Protein 6N1N (pdb70)

Radius of gyration: 17.54 Å; Cα contacts (8 Å, |Δi|>4): 435; chains: 1; bounding box: 37×46×50 Å

Organism: Sebaldella termitidis (strain ATCC 33386 / NCTC 11300) (NCBI:txid526218)

Secondary structure (DSSP, 8-state):
-------HHHHHHHHTT-EEEEEEEETTTTEEEESSTTGGG--B--GGG--HHHHHHHHTTSSSSTT-----S---SSGGGSS---HHHHHHHT-TTT--GGGGS-HHHHHHHHHHTT-TT----S-TTTTTTSSSS-B-HHHHHHHHHHHHHT----HHHHHHHHH---EE-SSEEEEEEEEEEEETTEEEEEEEEEEEETTEEEEEEEEEEE--TTTHHHHHHHHHHH--TTTTTS--

Solvent-accessible surface area: 12001 Å² total

InterPro domains:
  IPR001460 Penicillin-binding protein, transpeptidase [PF00905] (57-238)
  IPR002137 Beta-lactamase, class-D active site [PS00337] (63-73)
  IPR012338 Beta-lactamase/transpeptidase-like [G3DSA:3.40.710.10] (15-264)
  IPR012338 Beta-lactamase/transpeptidase-like [SSF56601] (26-241)
  IPR050515 Class D beta-lactamase/transpeptidase [PTHR30627] (63-143)

B-factor: mean 21.15, std 13.76, range [5.75, 92.31]

CATH classification: 3.40.710.10

Structure (mmCIF, N/CA/C/O backbone):
data_6N1N
#
_entry.id   6N1N
#
_cell.length_a   63.510
_cell.length_b   97.546
_cell.length_c   40.328
_cell.angle_alpha   90.00
_cell.angle_beta   90.00
_cell.angle_gamma   90.00
#
_symmetry.space_group_name_H-M   'P 21 21 2'
#
loop_
_entity.id
_entity.type
_entity.pdbx_description
1 polymer Beta-lactamase
2 non-polymer 'SULFATE ION'
3 non-polymer GLYCEROL
4 water water
#
loop_
_atom_site.group_PDB
_atom_site.id
_atom_site.type_symbol
_atom_site.label_atom_id
_atom_site.label_alt_id
_atom_site.label_comp_id
_atom_site.label_asym_id
_atom_site.label_entity_id
_atom_site.label_seq_id
_atom_site.pdbx_PDB_ins_code
_atom_site.Cartn_x
_atom_site.Cartn_y
_atom_site.Cartn_z
_atom_site.occupancy
_atom_site.B_iso_or_equiv
_atom_site.auth_seq_id
_atom_site.auth_comp_id
_atom_site.auth_asym_id
_atom_site.auth_atom_id
_atom_site.pdbx_PDB_model_num
ATOM 1 N N . SER A 1 1 ? 9.397 21.513 51.466 1.00 24.30 15 SER A N 1
ATOM 2 C CA . SER A 1 1 ? 10.225 22.697 51.257 1.00 18.42 15 SER A CA 1
ATOM 3 C C . SER A 1 1 ? 9.965 23.181 49.823 1.00 26.34 15 SER A C 1
ATOM 4 O O . SER A 1 1 ? 10.291 22.486 48.861 1.00 22.36 15 SER A O 1
ATOM 11 N N . ASN A 1 2 ? 9.359 24.348 49.666 1.00 15.69 16 ASN A N 1
ATOM 12 C CA . ASN A 1 2 ? 8.997 24.820 48.340 1.00 12.66 16 ASN A CA 1
ATOM 13 C C . ASN A 1 2 ? 10.166 25.579 47.694 1.00 13.70 16 ASN A C 1
ATOM 14 O O . ASN A 1 2 ? 11.185 25.868 48.327 1.00 14.36 16 ASN A O 1
ATOM 25 N N . ALA A 1 3 ? 10.006 25.905 46.419 1.00 13.07 17 ALA A N 1
ATOM 26 C CA . ALA A 1 3 ? 11.037 26.639 45.696 1.00 10.22 17 ALA A CA 1
ATOM 27 C C . ALA A 1 3 ? 10.903 28.148 45.914 1.00 15.98 17 ALA A C 1
ATOM 28 O O . ALA A 1 3 ? 9.973 28.660 46.561 1.00 13.16 17 ALA A O 1
ATOM 52 N N . VAL A 1 5 ? 11.762 31.903 43.561 1.00 13.89 19 VAL A N 1
ATOM 53 C CA . VAL A 1 5 ? 12.179 32.524 42.306 1.00 13.07 19 VAL A CA 1
ATOM 54 C C . VAL A 1 5 ? 13.247 33.566 42.612 1.00 18.34 19 VAL A C 1
ATOM 55 O O . VAL A 1 5 ? 13.031 34.480 43.412 1.00 18.33 19 VAL A O 1
ATOM 68 N N . SER A 1 6 ? 14.408 33.414 41.987 1.00 16.04 20 SER A N 1
ATOM 69 C CA . SER A 1 6 ? 15.540 34.279 42.276 1.00 22.23 20 SER A CA 1
ATOM 70 C C . SER A 1 6 ? 15.252 35.707 41.836 1.00 30.41 20 SER A C 1
ATOM 71 O O . SER A 1 6 ? 14.508 35.948 40.877 1.00 23.07 20 SER A O 1
ATOM 79 N N . ASN A 1 7 ? 15.861 36.658 42.543 1.00 44.33 21 ASN A N 1
ATOM 80 C CA . ASN A 1 7 ? 15.966 38.030 42.047 1.00 53.33 21 ASN A CA 1
ATOM 81 C C . ASN A 1 7 ? 17.138 38.169 41.075 1.00 54.93 21 ASN A C 1
ATOM 82 O O . ASN A 1 7 ? 16.974 38.641 39.951 1.00 61.81 21 ASN A O 1
ATOM 87 N N . VAL A 1 10 ? 18.689 40.402 35.282 1.00 54.10 24 VAL A N 1
ATOM 88 C CA . VAL A 1 10 ? 18.836 41.604 34.465 1.00 52.14 24 VAL A CA 1
ATOM 89 C C . VAL A 1 10 ? 20.134 41.534 33.661 1.00 39.84 24 VAL A C 1
ATOM 90 O O . VAL A 1 10 ? 20.180 41.936 32.493 1.00 32.00 24 VAL A O 1
ATOM 103 N N . ASN A 1 11 ? 21.203 41.044 34.293 1.00 30.45 25 ASN A N 1
ATOM 104 C CA . ASN A 1 11 ? 22.415 40.779 33.536 1.00 35.48 25 ASN A CA 1
ATOM 105 C C . ASN A 1 11 ? 22.215 39.615 32.586 1.00 27.76 25 ASN A C 1
ATOM 106 O O . ASN A 1 11 ? 22.889 39.541 31.551 1.00 28.06 25 ASN A O 1
ATOM 116 N N . LEU A 1 12 ? 21.293 38.699 32.906 1.00 19.36 26 LEU A N 1
ATOM 117 C CA . LEU A 1 12 ? 21.058 37.601 31.979 1.00 15.49 26 LEU A CA 1
ATOM 118 C C . LEU A 1 12 ? 20.343 38.094 30.728 1.00 19.08 26 LEU A C 1
ATOM 119 O O . LEU A 1 12 ? 20.693 37.695 29.608 1.00 16.06 26 LEU A O 1
ATOM 135 N N . GLN A 1 13 ? 19.320 38.931 30.892 1.00 18.24 27 GLN A N 1
ATOM 136 C CA . GLN A 1 13 ? 18.653 39.487 29.720 1.00 19.82 27 GLN A CA 1
ATOM 137 C C . GLN A 1 13 ? 19.612 40.278 28.846 1.00 17.76 27 GLN A C 1
ATOM 138 O O . GLN A 1 13 ? 19.454 40.311 27.620 1.00 18.82 27 GLN A O 1
ATOM 152 N N . LYS A 1 14 ? 20.595 40.941 29.450 1.00 22.88 28 LYS A N 1
ATOM 153 C CA . LYS A 1 14 ? 21.566 41.705 28.677 1.00 23.26 28 LYS A CA 1
ATOM 154 C C . LYS A 1 14 ? 22.298 40.841 27.654 1.00 24.80 28 LYS A C 1
ATOM 155 O O . LYS A 1 14 ? 22.662 41.341 26.586 1.00 21.59 28 LYS A O 1
ATOM 174 N N . ILE A 1 15 ? 22.540 39.560 27.950 1.00 18.61 29 ILE A N 1
ATOM 175 C CA . ILE A 1 15 ? 23.252 38.726 26.987 1.00 18.21 29 ILE A CA 1
ATOM 176 C C . ILE A 1 15 ? 22.402 38.534 25.745 1.00 17.14 29 ILE A C 1
ATOM 177 O O . ILE A 1 15 ? 22.908 38.515 24.613 1.00 18.72 29 ILE A O 1
ATOM 193 N N . PHE A 1 16 ? 21.095 38.406 25.929 1.00 14.28 30 PHE A N 1
ATOM 194 C CA . PHE A 1 16 ? 20.204 38.282 24.785 1.00 17.55 30 PHE A CA 1
ATOM 195 C C . PHE A 1 16 ? 20.167 39.578 23.997 1.00 20.67 30 PHE A C 1
ATOM 196 O O . PHE A 1 16 ? 20.317 39.578 22.769 1.00 19.58 30 PHE A O 1
ATOM 213 N N . ASP A 1 17 ? 20.029 40.702 24.699 1.00 17.72 31 ASP A N 1
ATOM 214 C CA . ASP A 1 17 ? 19.933 42.002 24.046 1.00 19.07 31 ASP A CA 1
ATOM 215 C C . ASP A 1 17 ? 21.182 42.308 23.234 1.00 21.05 31 ASP A C 1
ATOM 216 O O . ASP A 1 17 ? 21.095 42.793 22.099 1.00 25.88 31 ASP A O 1
ATOM 225 N N . GLU A 1 18 ? 22.356 42.064 23.813 1.00 22.84 32 GLU A N 1
ATOM 226 C CA . GLU A 1 18 ? 23.599 42.337 23.101 1.00 23.46 32 GLU A CA 1
ATOM 227 C C . GLU A 1 18 ? 23.805 41.422 21.902 1.00 25.88 32 GLU A C 1
ATOM 228 O O . GLU A 1 18 ? 24.668 41.714 21.071 1.00 27.95 32 GLU A O 1
ATOM 240 N N . ASN A 1 19 ? 23.041 40.336 21.780 1.00 16.58 33 ASN A N 1
ATOM 241 C CA . ASN A 1 19 ? 23.154 39.449 20.631 1.00 19.18 33 ASN A CA 1
ATOM 242 C C . ASN A 1 19 ? 21.932 39.518 19.726 1.00 21.98 33 ASN A C 1
ATOM 243 O O . ASN A 1 19 ? 21.784 38.671 18.841 1.00 19.34 33 ASN A O 1
ATOM 254 N N . LYS A 1 20 ? 21.079 40.526 19.908 1.00 16.56 34 LYS A N 1
ATOM 255 C CA . LYS A 1 20 ? 19.902 40.746 19.072 1.00 18.59 34 LYS A CA 1
ATOM 256 C C . LYS A 1 20 ? 19.071 39.474 18.926 1.00 19.84 34 LYS A C 1
ATOM 257 O O . LYS A 1 20 ? 18.621 39.103 17.834 1.00 20.91 34 LYS A O 1
ATOM 276 N N . ILE A 1 21 ? 18.799 38.844 20.065 1.00 19.18 35 ILE A N 1
ATOM 277 C CA . ILE A 1 21 ? 17.978 37.645 20.116 1.00 21.91 35 ILE A CA 1
ATOM 278 C C . ILE A 1 21 ? 16.947 37.790 21.217 1.00 15.60 35 ILE A C 1
ATOM 279 O O . ILE A 1 21 ? 17.135 38.518 22.196 1.00 18.71 35 ILE A O 1
ATOM 295 N N . THR A 1 22 ? 15.841 37.094 21.043 1.00 17.02 36 THR A N 1
ATOM 296 C CA . THR A 1 22 ? 14.904 36.919 22.123 1.00 22.18 36 THR A CA 1
ATOM 297 C C . THR A 1 22 ? 14.972 35.458 22.546 1.00 13.42 36 THR A C 1
ATOM 298 O O . THR A 1 22 ? 15.916 34.735 22.186 1.00 16.26 36 THR A O 1
ATOM 309 N N . GLY A 1 23 ? 13.967 35.015 23.275 1.00 15.78 37 GLY A N 1
ATOM 310 C CA . GLY A 1 23 ? 14.065 33.762 23.995 1.00 18.21 37 GLY A CA 1
ATOM 311 C C . GLY A 1 23 ? 14.604 34.021 25.386 1.00 17.21 37 GLY A C 1
ATOM 312 O O . GLY A 1 23 ? 14.595 35.155 25.878 1.00 14.66 37 GLY A O 1
ATOM 316 N N . SER A 1 24 ? 15.116 32.966 26.006 1.00 11.77 38 SER A N 1
ATOM 317 C CA . SER A 1 24 ? 15.451 33.088 27.415 1.00 13.80 38 SER A CA 1
ATOM 318 C C . SER A 1 24 ? 16.364 31.964 27.850 1.00 11.47 38 SER A C 1
ATOM 319 O O . SER A 1 24 ? 16.533 30.940 27.166 1.00 8.81 38 SER A O 1
ATOM 327 N N . VAL A 1 25 ? 16.925 32.162 29.049 1.00 12.11 39 VAL A N 1
ATOM 328 C CA . VAL A 1 25 ? 17.642 31.147 29.796 1.00 11.23 39 VAL A CA 1
ATOM 329 C C . VAL A 1 25 ? 16.890 30.926 31.099 1.00 11.73 39 VAL A C 1
ATOM 330 O O . VAL A 1 25 ? 16.500 31.890 31.765 1.00 10.43 39 VAL A O 1
ATOM 343 N N . THR A 1 26 ? 16.645 29.666 31.415 1.00 7.47 40 THR A N 1
ATOM 344 C CA . THR A 1 26 ? 16.002 29.232 32.651 1.00 8.62 40 THR A CA 1
ATOM 345 C C . THR A 1 26 ? 16.929 28.228 33.318 1.00 8.58 40 THR A C 1
ATOM 346 O O . THR A 1 26 ? 17.406 27.296 32.670 1.00 7.78 40 THR A O 1
ATOM 357 N N . ILE A 1 27 ? 17.169 28.403 34.628 1.00 9.44 41 ILE A N 1
ATOM 358 C CA . ILE A 1 27 ? 18.036 27.533 35.395 1.00 11.02 41 ILE A CA 1
ATOM 359 C C . ILE A 1 27 ? 17.333 27.179 36.697 1.00 12.42 41 ILE A C 1
ATOM 360 O O . ILE A 1 27 ? 16.636 28.012 37.287 1.00 12.00 41 ILE A O 1
ATOM 376 N N . TYR A 1 28 ? 17.500 25.932 37.131 1.00 10.15 42 TYR A N 1
ATOM 377 C CA . TYR A 1 28 ? 17.012 25.475 38.429 1.00 10.05 42 TYR A CA 1
ATOM 378 C C . TYR A 1 28 ? 18.189 24.982 39.254 1.00 8.54 42 TYR A C 1
ATOM 379 O O . TYR A 1 28 ? 18.876 24.032 38.864 1.00 9.20 42 TYR A O 1
ATOM 397 N N . ASP A 1 29 ? 18.408 25.648 40.380 1.00 9.74 43 ASP A N 1
ATOM 398 C CA . ASP A 1 29 ? 19.370 25.278 41.407 1.00 9.88 43 ASP A CA 1
ATOM 399 C C . ASP A 1 29 ? 18.735 24.193 42.274 1.00 9.39 43 ASP A C 1
ATOM 400 O O . ASP A 1 29 ? 17.781 24.449 43.003 1.00 8.08 43 ASP A O 1
ATOM 409 N N . TYR A 1 30 ? 19.267 22.976 42.183 1.00 8.01 44 TYR A N 1
ATOM 410 C CA . TYR A 1 30 ? 18.635 21.800 42.774 1.00 9.39 44 TYR A CA 1
ATOM 411 C C . TYR A 1 30 ? 18.727 21.791 44.295 1.00 11.88 44 TYR A C 1
ATOM 412 O O . TYR A 1 30 ? 17.723 21.566 44.990 1.00 10.81 44 TYR A O 1
ATOM 430 N N . LYS A 1 31 ? 19.927 22.006 44.834 1.00 9.66 45 LYS A N 1
ATOM 431 C CA . LYS A 1 31 ? 20.111 21.951 46.279 1.00 9.51 45 LYS A CA 1
ATOM 432 C C . LYS A 1 31 ? 19.274 23.015 46.988 1.00 12.33 45 LYS A C 1
ATOM 433 O O . LYS A 1 31 ? 18.630 22.744 48.020 1.00 11.79 45 LYS A O 1
ATOM 452 N N . ASN A 1 32 ? 19.265 24.231 46.449 1.00 11.64 46 ASN A N 1
ATOM 453 C CA . ASN A 1 32 ? 18.571 25.347 47.075 1.00 7.88 46 ASN A CA 1
ATOM 454 C C . ASN A 1 32 ? 17.127 25.513 46.616 1.00 8.69 46 ASN A C 1
ATOM 455 O O . ASN A 1 32 ? 16.402 26.314 47.217 1.00 11.61 46 ASN A O 1
ATOM 466 N N . LYS A 1 33 ? 16.701 24.759 45.601 1.00 9.40 47 LYS A N 1
ATOM 467 C CA . LYS A 1 33 ? 15.359 24.861 45.023 1.00 8.31 47 LYS A CA 1
ATOM 468 C C . LYS A 1 33 ? 15.052 26.296 44.581 1.00 9.27 47 LYS A C 1
ATOM 469 O O . LYS A 1 33 ? 14.069 26.919 44.992 1.00 10.35 47 LYS A O 1
ATOM 488 N N . ILE A 1 34 ? 15.900 26.823 43.695 1.00 8.32 48 ILE A N 1
ATOM 489 C CA . ILE A 1 34 ? 15.736 28.183 43.191 1.00 11.00 48 ILE A CA 1
ATOM 490 C C . ILE A 1 34 ? 15.594 28.161 41.675 1.00 10.18 48 ILE A C 1
ATOM 491 O O . ILE A 1 34 ? 16.457 27.623 40.968 1.00 10.79 48 ILE A O 1
ATOM 507 N N . TRP A 1 35 ? 14.506 28.782 41.186 1.00 11.19 49 TRP A N 1
ATOM 508 C CA . TRP A 1 35 ? 14.315 29.033 39.763 1.00 10.48 49 TRP A CA 1
ATOM 509 C C . TRP A 1 35 ? 14.900 30.393 39.397 1.00 13.65 49 TRP A C 1
ATOM 510 O O . TRP A 1 35 ? 14.581 31.406 40.030 1.00 11.52 49 TRP A O 1
ATOM 531 N N . ILE A 1 36 ? 15.736 30.407 38.363 1.00 10.14 50 ILE A N 1
ATOM 532 C CA . ILE A 1 36 ? 16.353 31.618 37.829 1.00 10.47 50 ILE A CA 1
ATOM 533 C C . ILE A 1 36 ? 15.851 31.822 36.404 1.00 11.47 50 ILE A C 1
ATOM 534 O O . ILE A 1 36 ? 16.073 30.957 35.540 1.00 11.41 50 ILE A O 1
ATOM 550 N N . TYR A 1 37 ? 15.231 32.978 36.147 1.00 10.69 51 TYR A N 1
ATOM 551 C CA . TYR A 1 37 ? 14.685 33.285 34.836 1.00 10.66 51 TYR A CA 1
ATOM 552 C C . TYR A 1 37 ? 15.290 34.555 34.254 1.00 13.83 51 TYR A C 1
ATOM 553 O O . TYR A 1 37 ? 15.374 35.574 34.941 1.00 15.76 51 TYR A O 1
ATOM 571 N N . SER A 1 38 ? 15.666 34.522 32.969 1.00 10.38 52 SER A N 1
ATOM 572 C CA . SER A 1 38 ? 15.875 35.794 32.275 1.00 11.67 52 SER A CA 1
ATOM 573 C C . SER A 1 38 ? 14.545 36.385 31.831 1.00 13.71 52 SER A C 1
ATOM 574 O O . SER A 1 38 ? 14.405 37.609 31.726 1.00 16.08 52 SER A O 1
ATOM 582 N N . ASN A 1 39 ? 13.549 35.527 31.592 1.00 14.00 53 ASN A N 1
ATOM 583 C CA . ASN A 1 39 ? 12.218 35.995 31.219 1.00 15.19 53 ASN A CA 1
ATOM 584 C C . ASN A 1 39 ? 11.235 34.888 31.596 1.00 15.32 53 ASN A C 1
ATOM 585 O O . ASN A 1 39 ? 11.078 33.908 30.855 1.00 15.80 53 ASN A O 1
ATOM 596 N N . GLU A 1 40 ? 10.598 35.043 32.756 1.00 16.64 54 GLU A N 1
ATOM 597 C CA . GLU A 1 40 ? 9.767 33.966 33.268 1.00 12.77 54 GLU A CA 1
ATOM 598 C C . GLU A 1 40 ? 8.611 33.609 32.334 1.00 14.44 54 GLU A C 1
ATOM 599 O O . GLU A 1 40 ? 8.241 32.433 32.236 1.00 15.36 54 GLU A O 1
ATOM 611 N N . GLU A 1 41 ? 8.027 34.585 31.628 1.00 19.62 55 GLU A N 1
ATOM 612 C CA . GLU A 1 41 ? 6.885 34.228 30.791 1.00 23.95 55 GLU A CA 1
ATOM 613 C C . GLU A 1 41 ? 7.312 33.386 29.590 1.00 21.02 55 GLU A C 1
ATOM 614 O O . GLU A 1 41 ? 6.558 32.503 29.168 1.00 17.80 55 GLU A O 1
ATOM 626 N N . ASP A 1 42 ? 8.508 33.622 29.041 1.00 15.46 56 ASP A N 1
ATOM 627 C CA . ASP A 1 42 ? 8.976 32.809 27.919 1.00 16.73 56 ASP A CA 1
ATOM 628 C C . ASP A 1 42 ? 9.182 31.358 28.332 1.00 16.23 56 ASP A C 1
ATOM 629 O O . ASP A 1 42 ? 9.044 30.449 27.509 1.00 14.22 56 ASP A O 1
ATOM 638 N N A SER A 1 43 ? 9.514 31.127 29.600 0.50 11.03 57 SER A N 1
ATOM 639 N N B SER A 1 43 ? 9.518 31.121 29.601 0.50 11.12 57 SER A N 1
ATOM 640 C CA A SER A 1 43 ? 9.795 29.788 30.100 0.50 11.14 57 SER A CA 1
ATOM 641 C CA B SER A 1 43 ? 9.800 29.771 30.077 0.50 10.83 57 SER A CA 1
ATOM 642 C C A SER A 1 43 ? 8.571 28.879 30.080 0.50 10.67 57 SER A C 1
ATOM 643 C C B SER A 1 43 ? 8.570 28.869 30.054 0.50 10.67 57 SER A C 1
ATOM 644 O O A SER A 1 43 ? 8.729 27.656 30.226 0.50 11.40 57 SER A O 1
ATOM 645 O O B SER A 1 43 ? 8.721 27.644 30.184 0.50 11.21 57 SER A O 1
ATOM 660 N N . LYS A 1 44 ? 7.371 29.441 29.910 1.00 13.50 58 LYS A N 1
ATOM 661 C CA . LYS A 1 44 ? 6.128 28.671 29.866 1.00 17.28 58 LYS A CA 1
ATOM 662 C C . LYS A 1 44 ? 5.678 28.356 28.439 1.00 13.30 58 LYS A C 1
ATOM 663 O O . LYS A 1 44 ? 4.703 27.617 28.253 1.00 11.59 58 LYS A O 1
ATOM 683 N N . ILE A 1 45 ? 6.338 28.901 27.443 1.00 10.71 59 ILE A N 1
ATOM 684 C CA . ILE A 1 45 ? 5.904 28.768 26.054 1.00 9.61 59 ILE A CA 1
ATOM 685 C C . ILE A 1 45 ? 6.486 27.504 25.427 1.00 12.16 59 ILE A C 1
ATOM 686 O O . ILE A 1 45 ? 7.707 27.301 25.413 1.00 12.29 59 ILE A O 1
ATOM 702 N N . ARG A 1 46 ? 5.600 26.670 24.860 1.00 8.80 60 ARG A N 1
ATOM 703 C CA . ARG A 1 46 ? 6.023 25.422 24.237 1.00 6.04 60 ARG A CA 1
ATOM 704 C C . ARG A 1 46 ? 6.460 25.642 22.797 1.00 9.15 60 ARG A C 1
ATOM 705 O O . ARG A 1 46 ? 5.821 26.391 22.047 1.00 11.93 60 ARG A O 1
ATOM 726 N N . ARG A 1 47 ? 7.555 24.964 22.409 1.00 8.54 61 ARG A N 1
ATOM 727 C CA . ARG A 1 47 ? 8.008 24.918 21.022 1.00 8.02 61 ARG A CA 1
ATOM 728 C C . ARG A 1 47 ? 8.519 23.513 20.727 1.00 7.31 61 ARG A C 1
ATOM 729 O O . ARG A 1 47 ? 8.785 22.734 21.646 1.00 9.99 61 ARG A O 1
ATOM 750 N N . LEU A 1 48 ? 8.693 23.190 19.429 1.00 7.31 62 LEU A N 1
ATOM 751 C CA . LEU A 1 48 ? 9.168 21.863 19.065 1.00 7.68 62 LEU A CA 1
ATOM 752 C C . LEU A 1 48 ? 10.510 21.585 19.747 1.00 7.42 62 LEU A C 1
ATOM 753 O O . LEU A 1 48 ? 11.333 22.498 19.905 1.00 9.80 62 LEU A O 1
ATOM 769 N N . PRO A 1 49 ? 10.732 20.346 20.213 1.00 9.53 63 PRO A N 1
ATOM 770 C CA . PRO A 1 49 ? 12.006 20.028 20.884 1.00 8.04 63 PRO A CA 1
ATOM 771 C C . PRO A 1 49 ? 13.185 19.842 19.949 1.00 8.01 63 PRO A C 1
ATOM 772 O O . PRO A 1 49 ? 14.337 19.992 20.389 1.00 8.55 63 PRO A O 1
ATOM 783 N N . ALA A 1 50 ? 12.931 19.490 18.695 1.00 8.59 64 ALA A N 1
ATOM 784 C CA . ALA A 1 50 ? 13.980 19.133 17.751 1.00 7.43 64 ALA A CA 1
ATOM 785 C C . ALA A 1 50 ? 14.935 18.139 18.400 1.00 8.72 64 ALA A C 1
ATOM 786 O O . ALA A 1 50 ? 14.477 17.221 19.064 1.00 8.92 64 ALA A O 1
ATOM 793 N N . SER A 1 51 ? 16.249 18.260 18.179 1.00 10.61 65 SER A N 1
ATOM 794 C CA . SER A 1 51 ? 17.124 17.176 18.602 1.00 9.16 65 SER A CA 1
ATOM 795 C C . SER A 1 51 ? 17.342 17.141 20.114 1.00 8.88 65 SER A C 1
ATOM 796 O O . SER A 1 51 ? 18.027 16.218 20.564 1.00 9.16 65 SER A O 1
ATOM 804 N N . THR A 1 52 ? 16.792 18.075 20.905 1.00 8.00 66 THR A N 1
ATOM 805 C CA . THR A 1 52 ? 16.816 17.832 22.347 1.00 8.28 66 THR A CA 1
ATOM 806 C C . THR A 1 52 ? 16.034 16.575 22.695 1.00 8.36 66 THR A C 1
ATOM 807 O O . THR A 1 52 ? 16.227 16.018 23.788 1.00 7.93 66 THR A O 1
ATOM 818 N N . PHE A 1 53 ? 15.153 16.116 21.805 1.00 7.09 67 PHE A N 1
ATOM 819 C 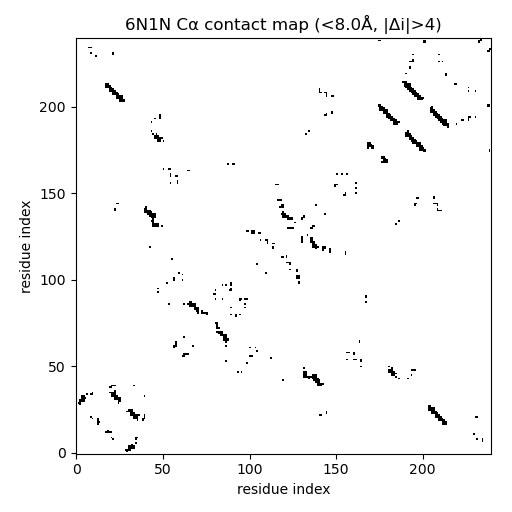CA . PHE A 1 53 ? 14.398 14.906 22.033 1.00 7.61 67 PHE A CA 1
ATOM 820 C C . PHE A 1 53 ? 15.328 13.680 22.051 1.00 8.64 67 PHE A C 1
ATOM 821 O O . PHE A 1 53 ? 14.913 12.610 22.420 1.00 7.19 67 PHE A O 1
ATOM 861 N N . ILE A 1 55 ? 17.458 13.113 24.137 1.00 8.16 69 ILE A N 1
ATOM 862 C CA . ILE A 1 55 ? 17.574 12.690 25.531 1.00 6.13 69 ILE A CA 1
ATOM 863 C C . ILE A 1 55 ? 16.483 11.657 25.879 1.00 7.66 69 ILE A C 1
ATOM 864 O O . ILE A 1 55 ? 16.829 10.523 26.190 1.00 8.40 69 ILE A O 1
ATOM 880 N N . PRO A 1 56 ? 15.189 12.014 25.831 1.00 7.20 70 PRO A N 1
ATOM 881 C CA . PRO A 1 56 ? 14.167 10.986 26.068 1.00 11.42 70 PRO A CA 1
ATOM 882 C C . PRO A 1 56 ? 14.235 9.834 25.079 1.00 8.15 70 PRO A C 1
ATOM 883 O O . PRO A 1 56 ? 13.978 8.694 25.459 1.00 10.07 70 PRO A O 1
ATOM 894 N N . ASN A 1 57 ? 14.555 10.095 23.807 1.00 6.02 71 ASN A N 1
ATOM 895 C CA . ASN A 1 57 ? 14.558 9.026 22.818 1.00 7.80 71 ASN A CA 1
ATOM 896 C C . ASN A 1 57 ? 15.635 7.993 23.139 1.00 8.92 71 ASN A C 1
ATOM 897 O O . ASN A 1 57 ? 15.441 6.795 22.890 1.00 9.10 71 ASN A O 1
ATOM 908 N N . SER A 1 58 ? 16.780 8.439 23.686 1.00 12.13 72 SER A N 1
ATOM 909 C CA . SER A 1 58 ? 17.824 7.498 24.084 1.00 8.42 72 SER A CA 1
ATOM 910 C C . SER A 1 58 ? 17.368 6.633 25.258 1.00 10.94 72 SER A C 1
ATOM 911 O O . SER A 1 58 ? 17.651 5.428 25.294 1.00 10.82 72 SER A O 1
ATOM 919 N N . LEU A 1 59 ? 16.694 7.230 26.245 1.00 10.21 73 LEU A N 1
ATOM 920 C CA . LEU A 1 59 ? 16.111 6.418 27.318 1.00 8.37 73 LEU A CA 1
ATOM 921 C C . LEU A 1 59 ? 15.154 5.389 26.745 1.00 11.77 73 LEU A C 1
ATOM 922 O O . LEU A 1 59 ? 15.169 4.215 27.141 1.00 9.89 73 LEU A O 1
ATOM 938 N N . ILE A 1 60 ? 14.305 5.822 25.804 1.00 10.29 74 ILE A N 1
ATOM 939 C CA . ILE A 1 60 ? 13.284 4.937 25.266 1.00 9.21 74 ILE A CA 1
ATOM 940 C C . ILE A 1 60 ? 13.931 3.815 24.463 1.00 9.89 74 ILE A C 1
ATOM 941 O O . ILE A 1 60 ? 13.543 2.653 24.588 1.00 11.55 74 ILE A O 1
ATOM 957 N N . PHE A 1 61 ? 14.920 4.142 23.619 1.00 13.46 75 PHE A N 1
ATOM 958 C CA . PHE A 1 61 ? 15.591 3.116 22.819 1.00 12.52 75 PHE A CA 1
ATOM 959 C C . PHE A 1 61 ? 16.173 2.004 23.701 1.00 11.70 75 PHE A C 1
ATOM 960 O O . PHE A 1 61 ? 16.042 0.814 23.382 1.00 14.81 75 PHE A O 1
ATOM 977 N N . LEU A 1 62 ? 16.826 2.362 24.808 1.00 10.82 76 LEU A N 1
ATOM 978 C CA . LEU A 1 62 ? 17.404 1.343 25.668 1.00 9.36 76 LEU A CA 1
ATOM 979 C C . LEU A 1 62 ? 16.332 0.567 26.411 1.00 13.29 76 LEU A C 1
ATOM 980 O O . LEU A 1 62 ? 16.386 -0.662 26.477 1.00 13.66 76 LEU A O 1
ATOM 996 N N . GLU A 1 63 ? 15.355 1.266 26.993 1.00 12.52 77 GLU A N 1
ATOM 997 C CA . GLU A 1 63 ? 14.339 0.558 27.775 1.00 12.81 77 GLU A CA 1
ATOM 998 C C . GLU A 1 63 ? 13.532 -0.402 26.906 1.00 16.34 77 GLU A C 1
ATOM 999 O O . GLU A 1 63 ? 13.164 -1.507 27.355 1.00 15.47 77 GLU A O 1
ATOM 1011 N N . GLU A 1 64 ? 13.244 -0.005 25.670 1.00 10.94 78 GLU A N 1
ATOM 1012 C CA . GLU A 1 64 ? 12.491 -0.814 24.722 1.00 11.35 78 GLU A CA 1
ATOM 1013 C C . GLU A 1 64 ? 13.356 -1.795 23.935 1.00 16.44 78 GLU A C 1
ATOM 1014 O O . GLU A 1 64 ? 12.830 -2.498 23.065 1.00 15.24 78 GLU A O 1
ATOM 1026 N N . GLU A 1 65 ? 14.655 -1.842 24.205 1.00 13.31 79 GLU A N 1
ATOM 1027 C CA . GLU A 1 65 ? 15.577 -2.802 23.599 1.00 20.49 79 GLU A CA 1
ATOM 1028 C C . GLU A 1 65 ? 15.754 -2.591 22.097 1.00 15.28 79 GLU A C 1
ATOM 1029 O O . GLU A 1 65 ? 16.130 -3.516 21.373 1.00 20.21 79 GLU A O 1
ATOM 1041 N N . VAL A 1 66 ? 15.548 -1.358 21.624 1.00 14.31 80 VAL A N 1
ATOM 1042 C CA . VAL A 1 66 ? 15.891 -1.030 20.245 1.00 13.50 80 VAL A CA 1
ATOM 1043 C C . VAL A 1 66 ? 17.349 -1.367 19.981 1.00 19.81 80 VAL A C 1
ATOM 1044 O O . VAL A 1 66 ? 17.696 -1.925 18.925 1.00 18.24 80 VAL A O 1
ATOM 1057 N N . VAL A 1 67 ? 18.226 -1.001 20.913 1.00 14.14 81 VAL A N 1
ATOM 1058 C CA . VAL A 1 67 ? 19.613 -1.447 20.946 1.00 14.52 81 VAL A CA 1
ATOM 1059 C C . VAL A 1 67 ? 19.842 -2.040 22.326 1.00 18.18 81 VAL A C 1
ATOM 1060 O O . VAL A 1 67 ? 19.147 -1.694 23.290 1.00 17.39 81 VAL A O 1
ATOM 1073 N N A LYS A 1 68 ? 20.809 -2.953 22.418 0.50 17.52 82 LYS A N 1
ATOM 1074 N N B LYS A 1 68 ? 20.829 -2.940 22.423 0.50 17.39 82 LYS A N 1
ATOM 1075 C CA A LYS A 1 68 ? 21.076 -3.631 23.680 0.50 20.58 82 LYS A CA 1
ATOM 1076 C CA B LYS A 1 68 ? 21.096 -3.654 23.668 0.50 20.73 82 LYS A CA 1
ATOM 1077 C C A LYS A 1 68 ? 21.831 -2.728 24.641 0.50 18.74 82 LYS A C 1
ATOM 1078 C C B LYS A 1 68 ? 21.971 -2.860 24.625 0.50 19.32 82 LYS A C 1
ATOM 1079 O O A LYS A 1 68 ? 21.596 -2.771 25.856 0.50 18.64 82 LYS A O 1
ATOM 1080 O O B LYS A 1 68 ? 21.966 -3.141 25.832 0.50 19.48 82 LYS A O 1
ATOM 1117 N N . ASP A 1 69 ? 22.726 -1.906 24.113 1.00 18.61 83 ASP A N 1
ATOM 1118 C CA . ASP A 1 69 ? 23.517 -0.982 24.908 1.00 17.74 83 ASP A CA 1
ATOM 1119 C C . ASP A 1 69 ? 23.979 0.110 23.954 1.00 15.18 83 ASP A C 1
ATOM 1120 O O . ASP A 1 69 ? 23.538 0.166 22.801 1.00 14.84 83 ASP A O 1
ATOM 1130 N N . GLU A 1 70 ? 24.902 0.951 24.421 1.00 14.32 84 GLU A N 1
ATOM 1131 C CA . GLU A 1 70 ? 25.318 2.124 23.663 1.00 12.21 84 GLU A CA 1
ATOM 1132 C C . GLU A 1 70 ? 26.451 1.822 22.703 1.00 12.21 84 GLU A C 1
ATOM 1133 O O . GLU A 1 70 ? 26.938 2.739 22.027 1.00 13.90 84 GLU A O 1
ATOM 1145 N N . ASN A 1 71 ? 26.889 0.567 22.652 1.00 13.43 85 ASN A N 1
ATOM 1146 C CA . ASN A 1 71 ? 27.964 0.163 21.758 1.00 15.47 85 ASN A CA 1
ATOM 1147 C C . ASN A 1 71 ? 27.454 -0.599 20.543 1.00 18.81 85 ASN A C 1
ATOM 1148 O O . ASN A 1 71 ? 28.218 -0.814 19.589 1.00 19.60 85 ASN A O 1
ATOM 1159 N N . GLU A 1 72 ? 26.178 -0.968 20.521 1.00 16.23 86 GLU A N 1
ATOM 1160 C CA . GLU A 1 72 ? 25.632 -1.772 19.434 1.00 15.78 86 GLU A CA 1
ATOM 1161 C C . GLU A 1 72 ? 25.353 -0.886 18.235 1.00 17.22 86 GLU A C 1
ATOM 1162 O O . GLU A 1 72 ? 24.513 0.018 18.305 1.00 17.74 86 GLU A O 1
ATOM 1174 N N . ALA A 1 73 ? 26.030 -1.152 17.124 1.00 19.02 87 ALA A N 1
ATOM 1175 C CA . ALA A 1 73 ? 25.846 -0.300 15.958 1.00 19.22 87 ALA A CA 1
ATOM 1176 C C . ALA A 1 73 ? 24.538 -0.617 15.255 1.00 21.01 87 ALA A C 1
ATOM 1177 O O . ALA A 1 73 ? 24.052 -1.748 15.256 1.00 21.95 87 ALA A O 1
ATOM 1201 N N . GLU A 1 75 ? 22.890 -0.272 11.368 1.00 18.82 89 GLU A N 1
ATOM 1202 C CA . GLU A 1 75 ? 23.459 -0.316 10.029 1.00 22.58 89 GLU A CA 1
ATOM 1203 C C . GLU A 1 75 ? 23.069 0.916 9.214 1.00 16.52 89 GLU A C 1
ATOM 1204 O O . GLU A 1 75 ? 21.882 1.243 9.083 1.00 18.96 89 GLU A O 1
ATOM 1216 N N . TRP A 1 76 ? 24.081 1.576 8.663 1.00 18.36 90 TRP A N 1
ATOM 1217 C CA . TRP A 1 76 ? 23.901 2.726 7.782 1.00 22.33 90 TRP A CA 1
ATOM 1218 C C . TRP A 1 76 ? 23.420 2.254 6.419 1.00 22.74 90 TRP A C 1
ATOM 1219 O O . TRP A 1 76 ? 23.888 1.240 5.905 1.00 24.07 90 TRP A O 1
ATOM 1240 N N . ASP A 1 77 ? 22.457 2.979 5.844 1.00 17.83 91 ASP A N 1
ATOM 1241 C CA . ASP A 1 77 ? 21.913 2.586 4.544 1.00 15.71 91 ASP A CA 1
ATOM 1242 C C . ASP A 1 77 ? 22.833 2.919 3.379 1.00 24.39 91 ASP A C 1
ATOM 1243 O O . ASP A 1 77 ? 22.441 2.694 2.231 1.00 29.78 91 ASP A O 1
ATOM 1252 N N . GLY A 1 78 ? 24.041 3.409 3.621 1.00 21.31 92 GLY A N 1
ATOM 1253 C CA . GLY A 1 78 ? 24.947 3.746 2.543 1.00 21.32 92 GLY A CA 1
ATOM 1254 C C . GLY A 1 78 ? 24.639 5.024 1.781 1.00 18.14 92 GLY A C 1
ATOM 1255 O O . GLY A 1 78 ? 25.372 5.344 0.839 1.00 24.89 92 GLY A O 1
ATOM 1259 N N . ILE A 1 79 ? 23.594 5.760 2.152 1.00 22.57 93 ILE A N 1
ATOM 1260 C CA . ILE A 1 79 ? 23.256 7.032 1.514 1.00 19.46 93 ILE A CA 1
ATOM 1261 C C . ILE A 1 79 ? 24.150 8.123 2.091 1.00 25.65 93 ILE A C 1
ATOM 1262 O O . ILE A 1 79 ? 24.166 8.344 3.304 1.00 17.53 93 ILE A O 1
ATOM 1278 N N . LYS A 1 80 ? 24.862 8.842 1.217 1.00 16.19 94 LYS A N 1
ATOM 1279 C CA . LYS A 1 80 ? 25.667 9.972 1.663 1.00 18.27 94 LYS A CA 1
ATOM 1280 C C . LYS A 1 80 ? 24.747 11.098 2.110 1.00 19.18 94 LYS A C 1
ATOM 1281 O O . LYS A 1 80 ? 23.856 11.519 1.363 1.00 16.90 94 LYS A O 1
ATOM 1300 N N . ARG A 1 81 ? 24.946 11.570 3.336 1.00 16.06 95 ARG A N 1
ATOM 1301 C CA . ARG A 1 81 ? 24.208 12.695 3.888 1.00 10.63 95 ARG A CA 1
ATOM 1302 C C . ARG A 1 81 ? 25.202 13.814 4.175 1.00 14.07 95 ARG A C 1
ATOM 1303 O O . ARG A 1 81 ? 26.416 13.617 4.069 1.00 15.89 95 ARG A O 1
ATOM 1325 N N . TYR A 1 82 ? 24.697 14.994 4.536 1.00 14.03 96 TYR A N 1
ATOM 1326 C CA . TYR A 1 82 ? 25.543 16.184 4.461 1.00 15.00 96 TYR A CA 1
ATOM 1327 C C . TYR A 1 82 ? 26.540 16.331 5.615 1.00 19.86 96 TYR A C 1
ATOM 1328 O O . TYR A 1 82 ? 27.429 17.185 5.520 1.00 18.05 96 TYR A O 1
ATOM 1346 N N . ILE A 1 83 ? 26.453 15.525 6.677 1.00 16.37 97 ILE A N 1
ATOM 1347 C CA . ILE A 1 83 ? 27.461 15.486 7.739 1.00 14.43 97 ILE A CA 1
ATOM 1348 C C . ILE A 1 83 ? 28.238 14.189 7.585 1.00 12.30 97 ILE A C 1
ATOM 1349 O O . ILE A 1 83 ? 27.660 13.103 7.704 1.00 15.20 97 ILE A O 1
ATOM 1365 N N . GLU A 1 84 ? 29.566 14.285 7.375 1.00 14.73 98 GLU A N 1
ATOM 1366 C CA . GLU A 1 84 ? 30.343 13.083 7.078 1.00 16.73 98 GLU A CA 1
ATOM 1367 C C . GLU A 1 84 ? 30.300 12.077 8.230 1.00 13.57 98 GLU A C 1
ATOM 1368 O O . GLU A 1 84 ? 30.272 10.867 7.997 1.00 17.97 98 GLU A O 1
ATOM 1380 N N . ASN A 1 85 ? 30.314 12.553 9.480 1.00 16.52 99 ASN A N 1
ATOM 1381 C CA . ASN A 1 85 ? 30.263 11.633 10.609 1.00 14.33 99 ASN A CA 1
ATOM 1382 C C . ASN A 1 85 ? 28.981 10.786 10.613 1.00 14.83 99 ASN A C 1
ATOM 1383 O O . ASN A 1 85 ? 28.918 9.792 11.343 1.00 14.93 99 ASN A O 1
ATOM 1394 N N . TRP A 1 86 ? 27.954 11.184 9.855 1.00 13.42 100 TRP A N 1
ATOM 1395 C CA . TRP A 1 86 ? 26.729 10.389 9.764 1.00 14.02 100 TRP A CA 1
ATOM 1396 C C . TRP A 1 86 ? 26.855 9.223 8.801 1.00 13.45 100 TRP A C 1
ATOM 1397 O O . TRP A 1 86 ? 25.999 8.344 8.798 1.00 13.27 100 TRP A O 1
ATOM 1418 N N . ASN A 1 87 ? 27.875 9.228 7.948 1.00 11.90 101 ASN A N 1
ATOM 1419 C CA . ASN A 1 87 ? 27.930 8.334 6.795 1.00 12.17 101 ASN A CA 1
ATOM 1420 C C . ASN A 1 87 ? 28.711 7.058 7.121 1.00 18.49 101 ASN A C 1
ATOM 1421 O O . ASN A 1 87 ? 29.689 6.688 6.454 1.00 20.80 101 ASN A O 1
ATOM 1432 N N . LYS A 1 88 ? 28.237 6.363 8.154 1.00 13.01 102 LYS A N 1
ATOM 1433 C CA . LYS A 1 88 ? 28.825 5.120 8.638 1.00 17.09 102 LYS A CA 1
ATOM 1434 C C . LYS A 1 88 ? 27.851 4.491 9.622 1.00 19.60 102 LYS A C 1
ATOM 1435 O O . LYS A 1 88 ? 26.929 5.152 10.099 1.00 13.65 102 LYS A O 1
ATOM 1454 N N . ASP A 1 89 ? 28.064 3.205 9.918 1.00 18.12 103 ASP A N 1
ATOM 1455 C CA . ASP A 1 89 ? 27.300 2.577 10.989 1.00 18.41 103 ASP A CA 1
ATOM 1456 C C . ASP A 1 89 ? 27.544 3.369 12.270 1.00 15.00 103 ASP A C 1
ATOM 1457 O O . ASP A 1 89 ? 28.663 3.834 12.527 1.00 14.23 103 ASP A O 1
ATOM 1466 N N . LEU A 1 90 ? 26.491 3.546 13.070 1.00 11.91 104 LEU A N 1
ATOM 1467 C CA . LEU A 1 90 ? 26.584 4.313 14.299 1.00 13.95 104 LEU A CA 1
ATOM 1468 C C . LEU A 1 90 ? 25.926 3.568 15.443 1.00 15.02 104 LEU A C 1
ATOM 1469 O O . LEU A 1 90 ? 24.882 2.938 15.269 1.00 15.63 104 LEU A O 1
ATOM 1485 N N . ASN A 1 91 ? 26.530 3.665 16.618 1.00 12.75 105 ASN A N 1
ATOM 1486 C CA . ASN A 1 91 ? 25.899 3.227 17.846 1.00 12.30 105 ASN A CA 1
ATOM 1487 C C . ASN A 1 91 ? 25.235 4.416 18.545 1.00 15.18 105 ASN A C 1
ATOM 1488 O O . ASN A 1 91 ? 25.336 5.568 18.116 1.00 13.16 105 ASN A O 1
ATOM 1499 N N . LEU A 1 92 ? 24.529 4.121 19.641 1.00 11.70 106 LEU A N 1
ATOM 1500 C CA . LEU A 1 92 ? 23.752 5.157 20.330 1.00 11.11 106 LEU A CA 1
ATOM 1501 C C . LEU A 1 92 ? 24.637 6.288 20.841 1.00 12.37 106 LEU A C 1
ATOM 1502 O O . LEU A 1 92 ? 24.251 7.465 20.771 1.00 10.93 106 LEU A O 1
ATOM 1518 N N . ARG A 1 93 ? 25.809 5.961 21.389 1.00 12.52 107 ARG A N 1
ATOM 1519 C CA . ARG A 1 93 ? 26.703 7.006 21.877 1.00 11.92 107 ARG A CA 1
ATOM 1520 C C . ARG A 1 93 ? 27.090 7.963 20.756 1.00 12.69 107 ARG A C 1
ATOM 1521 O O . ARG A 1 93 ? 27.061 9.186 20.927 1.00 15.87 107 ARG A O 1
ATOM 1542 N N . GLU A 1 94 ? 27.469 7.412 19.604 1.00 13.57 108 GLU A N 1
ATOM 1543 C CA . GLU A 1 94 ? 27.866 8.217 18.460 1.00 15.14 108 GLU A CA 1
ATOM 1544 C C . GLU A 1 94 ? 26.687 8.990 17.879 1.00 12.65 108 GLU A C 1
ATOM 1545 O O . GLU A 1 94 ? 26.817 10.161 17.503 1.00 10.30 108 GLU A O 1
ATOM 1557 N N . ALA A 1 95 ? 25.547 8.326 17.722 1.00 10.66 109 ALA A N 1
ATOM 1558 C CA . ALA A 1 95 ? 24.373 9.003 17.172 1.00 12.04 109 ALA A CA 1
ATOM 1559 C C . ALA A 1 95 ? 23.973 10.201 18.035 1.00 9.12 109 ALA A C 1
ATOM 1560 O O . ALA A 1 95 ? 23.604 11.260 17.506 1.00 10.18 109 ALA A O 1
ATOM 1567 N N . TYR A 1 96 ? 24.061 10.065 19.358 1.00 9.53 110 TYR A N 1
ATOM 1568 C CA . TYR A 1 96 ? 23.807 11.188 20.248 1.00 11.56 110 TYR A CA 1
ATOM 1569 C C . TYR A 1 96 ? 24.831 12.301 20.036 1.00 9.39 110 TYR A C 1
ATOM 1570 O O . TYR A 1 96 ? 24.478 13.479 19.865 1.00 13.49 110 TYR A O 1
ATOM 1588 N N . GLU A 1 97 ? 26.115 11.945 20.086 1.00 11.64 111 GLU A N 1
ATOM 1589 C CA . GLU A 1 97 ? 27.164 12.949 19.975 1.00 14.30 111 GLU A CA 1
ATOM 1590 C C . GLU A 1 97 ? 27.068 13.723 18.668 1.00 17.31 111 GLU A C 1
ATOM 1591 O O . GLU A 1 97 ? 27.211 14.953 18.654 1.00 15.19 111 GLU A O 1
ATOM 1603 N N . TYR A 1 98 ? 26.815 13.026 17.569 1.00 13.88 112 TYR A N 1
ATOM 1604 C CA . TYR A 1 98 ? 26.759 13.614 16.239 1.00 12.22 112 TYR A CA 1
ATOM 1605 C C . TYR A 1 98 ? 25.382 14.144 15.867 1.00 16.54 112 TYR A C 1
ATOM 1606 O O . TYR A 1 98 ? 25.225 14.701 14.774 1.00 14.20 112 TYR A O 1
ATOM 1624 N N A SER A 1 99 ? 24.384 13.916 16.719 0.50 13.31 113 SER A N 1
ATOM 1625 N N B SER A 1 99 ? 24.378 13.978 16.734 0.50 13.20 113 SER A N 1
ATOM 1626 C CA A SER A 1 99 ? 23.010 14.301 16.426 0.50 13.57 113 SER A CA 1
ATOM 1627 C CA B SER A 1 99 ? 22.990 14.328 16.419 0.50 13.53 113 SER A CA 1
ATOM 1628 C C A SER A 1 99 ? 22.563 13.698 15.094 0.50 13.57 113 SER A C 1
ATOM 1629 C C B SER A 1 99 ? 22.570 13.705 15.082 0.50 13.39 113 SER A C 1
ATOM 1630 O O A SER A 1 99 ? 22.004 14.377 14.230 0.50 13.34 113 SER A O 1
ATOM 1631 O O B SER A 1 99 ? 22.037 14.375 14.195 0.50 13.81 113 SER A O 1
ATOM 1646 N N . ALA A 1 100 ? 22.796 12.396 14.954 1.00 8.66 114 ALA A N 1
ATOM 1647 C CA . ALA A 1 100 ? 22.499 11.671 13.714 1.00 11.56 114 ALA A CA 1
ATOM 1648 C C . ALA A 1 100 ? 21.011 11.348 13.639 1.00 14.06 114 ALA A C 1
ATOM 1649 O O . ALA A 1 100 ? 20.543 10.343 14.177 1.00 11.20 114 ALA A O 1
ATOM 1657 N N . LEU A 1 101 ? 20.258 12.208 12.947 1.00 12.46 115 LEU A N 1
ATOM 1658 C CA . LEU A 1 101 ? 18.817 12.027 12.855 1.00 12.90 115 LEU A CA 1
ATOM 1659 C C . LEU A 1 101 ? 18.465 10.659 12.296 1.00 11.20 115 LEU A C 1
ATOM 1660 O O . LEU A 1 101 ? 17.540 10.009 12.789 1.00 12.38 115 LEU A O 1
ATOM 1676 N N . TRP A 1 102 ? 19.209 10.172 11.287 1.00 11.05 116 TRP A N 1
ATOM 1677 C CA . TRP A 1 102 ? 18.813 8.919 10.648 1.00 12.51 116 TRP A CA 1
ATOM 1678 C C . TRP A 1 102 ? 18.748 7.764 11.643 1.00 15.23 116 TRP A C 1
ATOM 1679 O O . TRP A 1 102 ? 17.873 6.892 11.529 1.00 13.87 116 TRP A O 1
ATOM 1700 N N . PHE A 1 103 ? 19.647 7.744 12.631 1.00 11.46 117 PHE A N 1
ATOM 1701 C CA . PHE A 1 103 ? 19.689 6.671 13.608 1.00 11.44 117 PHE A CA 1
ATOM 1702 C C . PHE A 1 103 ? 18.439 6.684 14.471 1.00 12.26 117 PHE A C 1
ATOM 1703 O O . PHE A 1 103 ? 17.824 5.631 14.701 1.00 11.40 117 PHE A O 1
ATOM 1720 N N . TYR A 1 104 ? 18.018 7.869 14.911 1.00 10.27 118 TYR A N 1
ATOM 1721 C CA . TYR A 1 104 ? 16.811 7.962 15.726 1.00 11.34 118 TYR A CA 1
ATOM 1722 C C . TYR A 1 104 ? 15.547 7.715 14.914 1.00 12.80 118 TYR A C 1
ATOM 1723 O O . TYR A 1 104 ? 14.610 7.086 15.415 1.00 12.57 118 TYR A O 1
ATOM 1775 N N . LYS A 1 106 ? 15.371 5.722 12.321 1.00 14.70 120 LYS A N 1
ATOM 1776 C CA . LYS A 1 106 ? 15.360 4.282 12.080 1.00 16.23 120 LYS A CA 1
ATOM 1777 C C . LYS A 1 106 ? 14.922 3.529 13.330 1.00 18.51 120 LYS A C 1
ATOM 1778 O O . LYS A 1 106 ? 14.082 2.621 13.255 1.00 16.63 120 LYS A O 1
ATOM 1798 N N . GLY A 1 107 ? 15.447 3.919 14.489 1.00 14.34 121 GLY A N 1
ATOM 1799 C CA . GLY A 1 107 ? 15.063 3.266 15.727 1.00 16.11 121 GLY A CA 1
ATOM 1800 C C . GLY A 1 107 ? 13.616 3.499 16.088 1.00 17.71 121 GLY 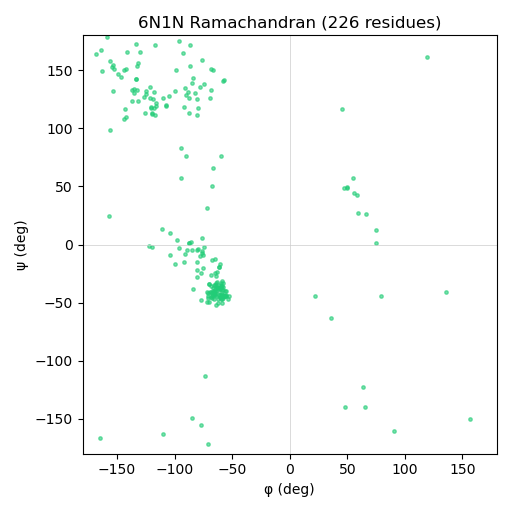A C 1
ATOM 1801 O O . GLY A 1 107 ? 12.952 2.604 16.626 1.00 17.50 121 GLY A O 1
ATOM 1805 N N . ALA A 1 108 ? 13.086 4.685 15.779 1.00 14.49 122 ALA A N 1
ATOM 1806 C CA . ALA A 1 108 ? 11.695 4.965 16.082 1.00 17.18 122 ALA A CA 1
ATOM 1807 C C . ALA A 1 108 ? 10.765 4.039 15.303 1.00 12.39 122 ALA A C 1
ATOM 1808 O O . ALA A 1 108 ? 9.652 3.765 15.764 1.00 15.66 122 ALA A O 1
ATOM 1815 N N . GLY A 1 109 ? 11.219 3.497 14.171 1.00 23.63 123 GLY A N 1
ATOM 1816 C CA . GLY A 1 109 ? 10.392 2.569 13.416 1.00 24.48 123 GLY A CA 1
ATOM 1817 C C . GLY A 1 109 ? 10.086 1.275 14.148 1.00 26.08 123 GLY A C 1
ATOM 1818 O O . GLY A 1 109 ? 9.084 0.611 13.833 1.00 25.78 123 GLY A O 1
ATOM 1822 N N . LYS A 1 110 ? 10.931 0.892 15.097 1.00 15.33 124 LYS A N 1
ATOM 1823 C CA . LYS A 1 110 ? 10.728 -0.292 15.908 1.00 21.85 124 LYS A CA 1
ATOM 1824 C C . LYS A 1 110 ? 9.756 -0.062 17.060 1.00 22.46 124 LYS A C 1
ATOM 1825 O O . LYS A 1 110 ? 9.480 -1.011 17.795 1.00 20.33 124 LYS A O 1
ATOM 1844 N N . ILE A 1 111 ? 9.289 1.171 17.267 1.00 15.99 125 ILE A N 1
ATOM 1845 C CA . ILE A 1 111 ? 8.470 1.534 18.425 1.00 16.68 125 ILE A CA 1
ATOM 1846 C C . ILE A 1 111 ? 7.105 2.015 17.927 1.00 16.88 125 ILE A C 1
ATOM 1847 O O . ILE A 1 111 ? 7.020 2.936 17.105 1.00 17.71 125 ILE A O 1
ATOM 1864 N N . LYS A 1 112 ? 6.037 1.405 18.429 1.00 13.96 126 LYS A N 1
ATOM 1865 C CA . LYS A 1 112 ? 4.691 1.841 18.066 1.00 14.05 126 LYS A CA 1
ATOM 1866 C C . LYS A 1 112 ? 4.354 3.220 18.629 1.00 13.30 126 LYS A C 1
ATOM 1867 O O . LYS A 1 112 ? 4.816 3.615 19.706 1.00 13.92 126 LYS A O 1
ATOM 1886 N N . SER A 1 113 ? 3.488 3.940 17.913 1.00 15.86 127 SER A N 1
ATOM 1887 C CA . SER A 1 113 ? 3.051 5.260 18.378 1.00 13.91 127 SER A CA 1
ATOM 1888 C C . SER A 1 113 ? 2.458 5.219 19.795 1.00 10.09 127 SER A C 1
ATOM 1889 O O . SER A 1 113 ? 2.709 6.113 20.608 1.00 11.75 127 SER A O 1
ATOM 1897 N N . GLU A 1 114 ? 1.621 4.224 20.100 1.00 11.64 128 GLU A N 1
ATOM 1898 C CA . GLU A 1 114 ? 1.031 4.193 21.443 1.00 13.86 128 GLU A CA 1
ATOM 1899 C C . GLU A 1 114 ? 2.099 3.989 22.523 1.00 14.61 128 GLU A C 1
ATOM 1900 O O . GLU A 1 114 ? 1.974 4.511 23.640 1.00 14.45 128 GLU A O 1
ATOM 1912 N N . LYS A 1 115 ? 3.158 3.236 22.217 1.00 12.64 129 LYS A N 1
ATOM 1913 C CA . LYS A 1 115 ? 4.246 3.083 23.176 1.00 13.72 129 LYS A CA 1
ATOM 1914 C C . LYS A 1 115 ? 4.948 4.409 23.423 1.00 10.40 129 LYS A C 1
ATOM 1915 O O . LYS A 1 115 ? 5.259 4.758 24.571 1.00 9.07 129 LYS A O 1
ATOM 1934 N N . TYR A 1 116 ? 5.221 5.175 22.357 1.00 13.37 130 TYR A N 1
ATOM 1935 C CA . TYR A 1 116 ? 5.783 6.504 22.538 1.00 11.26 130 TYR A CA 1
ATOM 1936 C C . TYR A 1 116 ? 4.880 7.374 23.399 1.00 12.67 130 TYR A C 1
ATOM 1937 O O . TYR A 1 116 ? 5.357 8.075 24.299 1.00 11.84 130 TYR A O 1
ATOM 1955 N N . LYS A 1 117 ? 3.569 7.331 23.149 1.00 13.92 131 LYS A N 1
ATOM 1956 C CA . LYS A 1 117 ? 2.648 8.128 23.959 1.00 10.86 131 LYS A CA 1
ATOM 1957 C C . LYS A 1 117 ? 2.725 7.750 25.431 1.00 13.96 131 LYS A C 1
ATOM 1958 O O . LYS A 1 117 ? 2.628 8.621 26.304 1.00 15.87 131 LYS A O 1
ATOM 1977 N N . GLU A 1 118 ? 2.926 6.460 25.726 1.00 12.53 132 GLU A N 1
ATOM 1978 C CA . GLU A 1 118 ? 3.100 6.027 27.111 1.00 14.34 132 GLU A CA 1
ATOM 1979 C C . GLU A 1 118 ? 4.308 6.684 27.754 1.00 12.46 132 GLU A C 1
ATOM 1980 O O . GLU A 1 118 ? 4.239 7.163 28.893 1.00 13.21 132 GLU A O 1
ATOM 1992 N N . TYR A 1 119 ? 5.441 6.718 27.034 1.00 12.80 133 TYR A N 1
ATOM 1993 C CA . TYR A 1 119 ? 6.632 7.374 27.550 1.00 10.25 133 TYR A CA 1
ATOM 1994 C C . TYR A 1 119 ? 6.453 8.880 27.677 1.00 13.16 133 TYR A C 1
ATOM 1995 O O . TYR A 1 119 ? 6.922 9.484 28.643 1.00 11.57 133 TYR A O 1
ATOM 2013 N N . LEU A 1 120 ? 5.784 9.518 26.708 1.00 11.97 134 LEU A N 1
ATOM 2014 C CA . LEU A 1 120 ? 5.557 10.955 26.812 1.00 9.42 134 LEU A CA 1
ATOM 2015 C C . LEU A 1 120 ? 4.697 11.282 28.034 1.00 12.57 134 LEU A C 1
ATOM 2016 O O . LEU A 1 120 ? 4.906 12.325 28.667 1.00 10.27 134 LEU A O 1
ATOM 2032 N N . LYS A 1 121 ? 3.783 10.383 28.404 1.00 10.74 135 LYS A N 1
ATOM 2033 C CA . LYS A 1 121 ? 2.990 10.568 29.622 1.00 11.82 135 LYS A CA 1
ATOM 2034 C C . LYS A 1 121 ? 3.854 10.391 30.869 1.00 10.38 135 LYS A C 1
ATOM 2035 O O . LYS A 1 121 ? 3.828 11.230 31.782 1.00 13.92 135 LYS A O 1
ATOM 2054 N N . GLU A 1 122 ? 4.618 9.297 30.923 1.00 11.97 136 GLU A N 1
ATOM 2055 C CA . GLU A 1 122 ? 5.531 9.050 32.036 1.00 13.07 136 GLU A CA 1
ATOM 2056 C C . GLU A 1 122 ? 6.486 10.214 32.231 1.00 14.60 136 GLU A C 1
ATOM 2057 O O . GLU A 1 122 ? 6.771 10.619 33.369 1.00 14.94 136 GLU A O 1
ATOM 2069 N N . PHE A 1 123 ? 6.977 10.781 31.131 1.00 10.68 137 PHE A N 1
ATOM 2070 C CA . PHE A 1 123 ? 7.971 11.842 31.140 1.00 9.05 137 PHE A CA 1
ATOM 2071 C C . PHE A 1 123 ? 7.368 13.240 31.302 1.00 9.25 137 PHE A C 1
ATOM 2072 O O . PHE A 1 123 ? 8.131 14.218 31.390 1.00 11.96 137 PHE A O 1
ATOM 2089 N N . ASN A 1 124 ? 6.034 13.371 31.316 1.00 12.46 138 ASN A N 1
ATOM 2090 C CA . ASN A 1 124 ? 5.382 14.685 31.340 1.00 10.74 138 ASN A CA 1
ATOM 2091 C C . ASN A 1 124 ? 5.970 15.589 30.253 1.00 11.88 138 ASN A C 1
ATOM 2092 O O . ASN A 1 124 ? 6.367 16.728 30.489 1.00 10.95 138 ASN A O 1
ATOM 2103 N N . TYR A 1 125 ? 6.043 15.056 29.041 1.00 9.86 139 TYR A N 1
ATOM 2104 C CA . TYR A 1 125 ? 6.873 15.667 28.009 1.00 7.74 139 TYR A CA 1
ATOM 2105 C C . TYR A 1 125 ? 6.013 16.597 27.176 1.00 8.83 139 TYR A C 1
ATOM 2106 O O . TYR A 1 125 ? 5.536 16.263 26.087 1.00 11.33 139 TYR A O 1
ATOM 2124 N N . GLY A 1 126 ? 5.842 17.813 27.697 1.00 10.81 140 GLY A N 1
ATOM 2125 C CA . GLY A 1 126 ? 5.199 18.867 26.929 1.00 11.36 140 GLY A CA 1
ATOM 2126 C C . GLY A 1 126 ? 3.747 18.555 26.634 1.00 10.78 140 GLY A C 1
ATOM 2127 O O . GLY A 1 126 ? 3.009 18.036 27.482 1.00 11.51 140 GLY A O 1
ATOM 2131 N N . ASN A 1 127 ? 3.312 18.874 25.405 1.00 9.82 141 ASN A N 1
ATOM 2132 C CA . ASN A 1 127 ? 1.930 18.593 25.038 1.00 11.88 141 ASN A CA 1
ATOM 2133 C C . ASN A 1 127 ? 1.670 17.115 24.738 1.00 10.38 141 ASN A C 1
ATOM 2134 O O . ASN A 1 127 ? 0.512 16.728 24.550 1.00 13.22 141 ASN A O 1
ATOM 2145 N N . GLN A 1 128 ? 2.718 16.289 24.723 1.00 12.33 142 GLN A N 1
ATOM 2146 C CA . GLN A 1 128 ? 2.614 14.839 24.554 1.00 13.66 142 GLN A CA 1
ATOM 2147 C C . GLN A 1 128 ? 1.944 14.443 23.247 1.00 9.26 142 GLN A C 1
ATOM 2148 O O . GLN A 1 128 ? 1.389 13.350 23.155 1.00 15.57 142 GLN A O 1
ATOM 2162 N N . ILE A 1 129 ? 2.044 15.289 22.219 1.00 9.38 143 ILE A N 1
ATOM 2163 C CA . ILE A 1 129 ? 1.435 15.018 20.911 1.00 11.68 143 ILE A CA 1
ATOM 2164 C C . ILE A 1 129 ? 2.395 14.235 20.012 1.00 18.58 143 ILE A C 1
ATOM 2165 O O . ILE A 1 129 ? 3.551 14.628 19.828 1.00 16.15 143 ILE A O 1
ATOM 2181 N N . VAL A 1 130 ? 1.891 13.156 19.414 1.00 16.15 144 VAL A N 1
ATOM 2182 C CA . VAL A 1 130 ? 2.562 12.397 18.352 1.00 12.67 144 VAL A CA 1
ATOM 2183 C C . VAL A 1 130 ? 1.686 12.487 17.107 1.00 18.73 144 VAL A C 1
ATOM 2184 O O . VAL A 1 130 ? 0.544 12.019 17.125 1.00 25.46 144 VAL A O 1
ATOM 2197 N N . SER A 1 131 ? 2.216 13.090 16.035 1.00 16.08 145 SER A N 1
ATOM 2198 C CA . SER A 1 131 ? 1.529 13.173 14.749 1.00 13.04 145 SER A CA 1
ATOM 2199 C C . SER A 1 131 ? 1.481 11.796 14.083 1.00 12.08 145 SER A C 1
ATOM 2200 O O . SER A 1 131 ? 1.871 10.777 14.652 1.00 18.67 145 SER A O 1
ATOM 2208 N N . GLU A 1 132 ? 1.025 11.765 12.824 1.00 15.42 146 GLU A N 1
ATOM 2209 C CA . GLU A 1 132 ? 1.075 10.528 12.056 1.00 17.22 146 GLU A CA 1
ATOM 2210 C C . GLU A 1 132 ? 2.491 10.218 11.585 1.00 14.46 146 GLU A C 1
ATOM 2211 O O . GLU A 1 132 ? 2.732 9.108 11.091 1.00 17.13 146 GLU A O 1
ATOM 2223 N N . LYS A 1 133 ? 3.421 11.161 11.748 1.00 15.52 147 LYS A N 1
ATOM 2224 C CA . LYS A 1 133 ? 4.817 10.998 11.325 1.00 18.34 147 LYS A CA 1
ATOM 2225 C C . LYS A 1 133 ? 5.550 10.398 12.520 1.00 19.19 147 LYS A C 1
ATOM 2226 O O . LYS A 1 133 ? 6.242 11.080 13.279 1.00 17.52 147 LYS A O 1
ATOM 2245 N N . LYS A 1 134 ? 5.347 9.110 12.729 1.00 20.12 148 LYS A N 1
ATOM 2246 C CA . LYS A 1 134 ? 5.679 8.577 14.042 1.00 33.00 148 LYS A CA 1
ATOM 2247 C C . LYS A 1 134 ? 7.171 8.331 14.202 1.00 24.48 148 LYS A C 1
ATOM 2248 O O . LYS A 1 134 ? 7.602 7.989 15.303 1.00 28.44 148 LYS A O 1
ATOM 2267 N N . ASN A 1 135 ? 7.953 8.541 13.148 1.00 16.26 149 ASN A N 1
ATOM 2268 C CA . ASN A 1 135 ? 9.405 8.502 13.207 1.00 26.19 149 ASN A CA 1
ATOM 2269 C C . ASN A 1 135 ? 10.039 9.886 13.175 1.00 26.26 149 ASN A C 1
ATOM 2270 O O . ASN A 1 135 ? 11.263 9.986 13.032 1.00 22.48 149 ASN A O 1
ATOM 2281 N N . SER A 1 136 ? 9.241 10.962 13.299 1.00 20.59 150 SER A N 1
ATOM 2282 C CA . SER A 1 136 ? 9.818 12.308 13.276 1.00 20.50 150 SER A CA 1
ATOM 2283 C C . SER A 1 136 ? 8.916 13.345 13.961 1.00 17.22 150 SER A C 1
ATOM 2284 O O . SER A 1 136 ? 9.012 14.527 13.650 1.00 13.24 150 SER A O 1
ATOM 2292 N N . PHE A 1 137 ? 8.061 12.922 14.885 1.00 14.65 151 PHE A N 1
ATOM 2293 C CA . PHE A 1 137 ? 7.155 13.845 15.553 1.00 12.11 151 PHE A CA 1
ATOM 2294 C C . PHE A 1 137 ? 7.866 14.874 16.406 1.00 9.46 151 PHE A C 1
ATOM 2295 O O . PHE A 1 137 ? 7.221 15.844 16.824 1.00 12.82 151 PHE A O 1
ATOM 2312 N N . TRP A 1 138 ? 9.161 14.698 16.668 1.00 9.83 152 TRP A N 1
ATOM 2313 C CA . TRP A 1 138 ? 9.896 15.651 17.473 1.00 9.91 152 TRP A CA 1
ATOM 2314 C C . TRP A 1 138 ? 10.509 16.765 16.646 1.00 8.41 152 TRP A C 1
ATOM 2315 O O . TRP A 1 138 ? 11.034 17.718 17.232 1.00 9.82 152 TRP A O 1
ATOM 2336 N N . ILE A 1 139 ? 10.396 16.700 15.313 1.00 10.10 153 ILE A N 1
A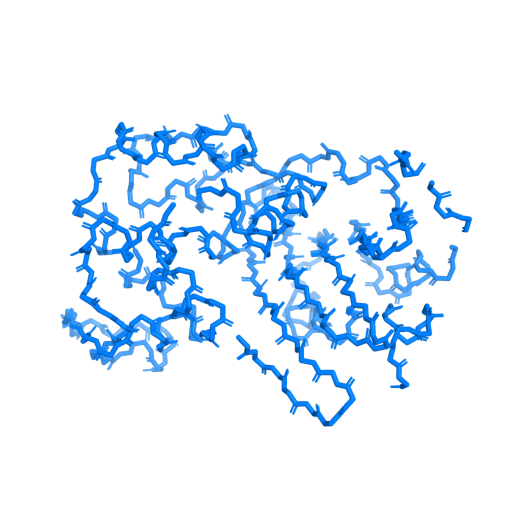TOM 2337 C CA . ILE A 1 139 ? 10.904 17.744 14.428 1.00 15.18 153 ILE A CA 1
ATOM 2338 C C . ILE A 1 139 ? 9.830 18.350 13.529 1.00 16.36 153 ILE A C 1
ATOM 2339 O O . ILE A 1 139 ? 10.133 19.277 12.777 1.00 18.27 153 ILE A O 1
ATOM 2355 N N . ASP A 1 140 ? 8.582 17.889 13.603 1.00 11.70 154 ASP A N 1
ATOM 2356 C CA . ASP A 1 140 ? 7.542 18.338 12.675 1.00 12.08 154 ASP A CA 1
ATOM 2357 C C . ASP A 1 140 ? 6.550 19.344 13.266 1.00 14.93 154 ASP A C 1
ATOM 2358 O O . ASP A 1 140 ? 5.550 19.684 12.606 1.00 15.36 154 ASP A O 1
ATOM 2367 N N A ARG A 1 141 ? 6.804 19.837 14.477 0.50 11.39 155 ARG A N 1
ATOM 2368 N N B ARG A 1 141 ? 6.811 19.850 14.468 0.50 11.14 155 ARG A N 1
ATOM 2369 C CA A ARG A 1 141 ? 6.008 20.849 15.184 0.50 11.08 155 ARG A CA 1
ATOM 2370 C CA B ARG A 1 141 ? 5.965 20.843 15.128 0.50 10.20 155 ARG A CA 1
ATOM 2371 C C A ARG A 1 141 ? 4.759 20.271 15.854 0.50 12.32 155 ARG A C 1
ATOM 2372 C C B ARG A 1 141 ? 4.630 20.275 15.606 0.50 11.82 155 ARG A C 1
ATOM 2373 O O A ARG A 1 141 ? 3.986 21.036 16.474 0.50 8.86 155 ARG A O 1
ATOM 2374 O O B ARG A 1 141 ? 3.673 21.029 15.821 0.50 16.85 155 ARG A O 1
ATOM 2415 N N . SER A 1 142 ? 4.540 18.958 15.802 1.00 13.52 156 SER A N 1
ATOM 2416 C CA . SER A 1 142 ? 3.416 18.363 16.525 1.00 8.88 156 SER A CA 1
ATOM 2417 C C . SER A 1 142 ? 3.729 18.384 18.008 1.00 8.26 156 SER A C 1
ATOM 2418 O O . SER A 1 142 ? 3.060 19.083 18.796 1.00 10.77 156 SER A O 1
ATOM 2427 N N . LEU A 1 143 ? 4.741 17.636 18.423 1.00 9.89 157 LEU A N 1
ATOM 2428 C CA . LEU A 1 143 ? 5.217 17.661 19.801 1.00 9.25 157 LEU A CA 1
ATOM 2429 C C . LEU A 1 143 ? 5.874 18.996 20.134 1.00 9.05 157 LEU A C 1
ATOM 2430 O O . LEU A 1 143 ? 6.691 19.523 19.374 1.00 9.27 157 LEU A O 1
ATOM 2446 N N . LYS A 1 144 ? 5.507 19.556 21.276 1.00 7.89 158 LYS A N 1
ATOM 2447 C CA . LYS A 1 144 ? 6.077 20.818 21.712 1.00 5.98 158 LYS A CA 1
ATOM 2448 C C . LYS A 1 144 ? 6.271 20.763 23.224 1.00 9.74 158 LYS A C 1
ATOM 2449 O O . LYS A 1 144 ? 5.498 20.106 23.920 1.00 9.35 158 LYS A O 1
ATOM 2468 N N . ILE A 1 145 ? 7.271 21.492 23.721 1.00 9.16 159 ILE A N 1
ATOM 2469 C CA . ILE A 1 145 ? 7.621 21.479 25.142 1.00 8.76 159 ILE A CA 1
ATOM 2470 C C . ILE A 1 145 ? 8.194 22.831 25.541 1.00 7.69 159 ILE A C 1
ATOM 2471 O O . ILE A 1 145 ? 8.806 23.529 24.740 1.00 8.11 159 ILE A O 1
ATOM 2487 N N . SER A 1 146 ? 7.922 23.244 26.797 1.00 9.64 160 SER A N 1
ATOM 2488 C CA . SER A 1 146 ? 8.448 24.526 27.249 1.00 11.45 160 SER A CA 1
ATOM 2489 C C . SER A 1 146 ? 9.787 24.333 27.940 1.00 9.44 160 SER A C 1
ATOM 2490 O O . SER A 1 146 ? 10.134 23.219 28.341 1.00 8.00 160 SER A O 1
ATOM 2498 N N . PRO A 1 147 ? 10.546 25.416 28.141 1.00 8.91 161 PRO A N 1
ATOM 2499 C CA . PRO A 1 147 ? 11.790 25.297 28.939 1.00 9.67 161 PRO A CA 1
ATOM 2500 C C . PRO A 1 147 ? 11.573 24.793 30.366 1.00 10.16 161 PRO A C 1
ATOM 2501 O O . PRO A 1 147 ? 12.331 23.949 30.848 1.00 8.72 161 PRO A O 1
ATOM 2512 N N . GLU A 1 148 ? 10.566 25.293 31.067 1.00 9.18 162 GLU A N 1
ATOM 2513 C CA . GLU A 1 148 ? 10.202 24.739 32.374 1.00 10.39 162 GLU A CA 1
ATOM 2514 C C . GLU A 1 148 ? 9.973 23.231 32.323 1.00 11.08 162 GLU A C 1
ATOM 2515 O O . GLU A 1 148 ? 10.454 22.491 33.189 1.00 11.38 162 GLU A O 1
ATOM 2527 N N . GLU A 1 149 ? 9.257 22.749 31.309 1.00 10.38 163 GLU A N 1
ATOM 2528 C CA . GLU A 1 149 ? 8.969 21.328 31.181 1.00 9.60 163 GLU A CA 1
ATOM 2529 C C . GLU A 1 149 ? 10.207 20.517 30.823 1.00 9.16 163 GLU A C 1
ATOM 2530 O O . GLU A 1 149 ? 10.336 19.359 31.261 1.00 10.72 163 GLU A O 1
ATOM 2542 N N . GLN A 1 150 ? 11.122 21.091 30.036 1.00 10.44 164 GLN A N 1
ATOM 2543 C CA . GLN A 1 150 ? 12.397 20.419 29.804 1.00 8.99 164 GLN A CA 1
ATOM 2544 C C . GLN A 1 150 ? 13.113 20.184 31.122 1.00 8.66 164 GLN A C 1
ATOM 2545 O O . GLN A 1 150 ? 13.604 19.088 31.396 1.00 8.91 164 GLN A O 1
ATOM 2559 N N . ILE A 1 151 ? 13.167 21.221 31.956 1.00 7.93 165 ILE A N 1
ATOM 2560 C CA . ILE A 1 151 ? 13.871 21.118 33.228 1.00 7.40 165 ILE A CA 1
ATOM 2561 C C . ILE A 1 151 ? 13.181 20.114 34.136 1.00 10.22 165 ILE A C 1
ATOM 2562 O O . ILE A 1 151 ? 13.840 19.310 34.806 1.00 8.26 165 ILE A O 1
ATOM 2578 N N . ASP A 1 152 ? 11.854 20.136 34.199 1.00 9.18 166 ASP A N 1
ATOM 2579 C CA . ASP A 1 152 ? 11.187 19.209 35.107 1.00 12.00 166 ASP A CA 1
ATOM 2580 C C . ASP A 1 152 ? 11.451 17.769 34.683 1.00 10.45 166 ASP A C 1
ATOM 2581 O O . ASP A 1 152 ? 11.685 16.902 35.532 1.00 9.82 166 ASP A O 1
ATOM 2590 N N . PHE A 1 153 ? 11.501 17.527 33.369 1.00 9.49 167 PHE A N 1
ATOM 2591 C CA . PHE A 1 153 ? 11.840 16.202 32.848 1.00 8.27 167 PHE A CA 1
ATOM 2592 C C . PHE A 1 153 ? 13.275 15.822 33.214 1.00 8.76 167 PHE A C 1
ATOM 2593 O O . PHE A 1 153 ? 13.538 14.684 33.636 1.00 7.37 167 PHE A O 1
ATOM 2610 N N . LEU A 1 154 ? 14.197 16.769 33.105 1.00 6.59 168 LEU A N 1
ATOM 2611 C CA . LEU A 1 154 ? 15.593 16.494 33.409 1.00 7.81 168 LEU A CA 1
ATOM 2612 C C . LEU A 1 154 ? 15.805 16.246 34.904 1.00 8.18 168 LEU A C 1
ATOM 2613 O O . LEU A 1 154 ? 16.631 15.414 35.257 1.00 8.52 168 LEU A O 1
ATOM 2629 N N . ILE A 1 155 ? 15.064 16.945 35.780 1.00 9.39 169 ILE A N 1
ATOM 2630 C CA . ILE A 1 155 ? 15.153 16.679 37.219 1.00 9.02 169 ILE A CA 1
ATOM 2631 C C . ILE A 1 155 ? 14.701 15.257 37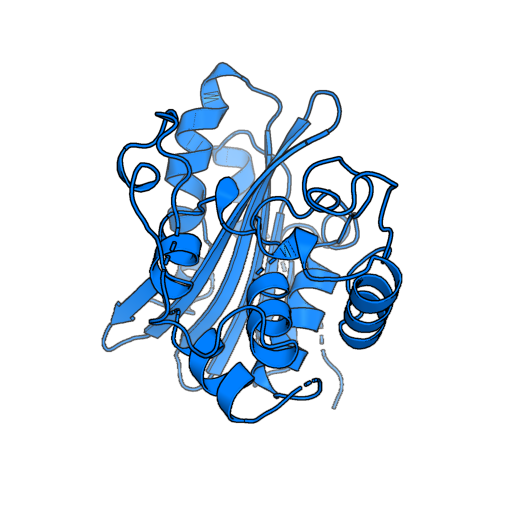.523 1.00 7.98 169 ILE A C 1
ATOM 2632 O O . ILE A 1 155 ? 15.321 14.533 38.322 1.00 10.77 169 ILE A O 1
ATOM 2648 N N . ASN A 1 156 ? 13.566 14.859 36.953 1.00 8.39 170 ASN A N 1
ATOM 2649 C CA . ASN A 1 156 ? 13.080 13.500 37.130 1.00 9.17 170 ASN A CA 1
ATOM 2650 C C . ASN A 1 156 ? 14.066 12.466 36.589 1.00 11.02 170 ASN A C 1
ATOM 2651 O O . ASN A 1 156 ? 14.182 11.376 37.140 1.00 9.83 170 ASN A O 1
ATOM 2662 N N . LEU A 1 157 ? 14.737 12.762 35.473 1.00 9.76 171 LEU A N 1
ATOM 2663 C CA . LEU A 1 157 ? 15.790 11.875 34.984 1.00 8.39 171 LEU A CA 1
ATOM 2664 C C . LEU A 1 157 ? 16.927 11.769 35.996 1.00 11.14 171 LEU A C 1
ATOM 2665 O O . LEU A 1 157 ? 17.351 10.658 36.381 1.00 8.95 171 LEU A O 1
ATOM 2681 N N . TYR A 1 158 ? 17.418 12.921 36.464 1.00 9.58 172 TYR A N 1
ATOM 2682 C CA . TYR A 1 158 ? 18.486 12.935 37.456 1.00 9.76 172 TYR A CA 1
ATOM 2683 C C . TYR A 1 158 ? 18.111 12.163 38.715 1.00 10.37 172 TYR A C 1
ATOM 2684 O O . TYR A 1 158 ? 18.937 11.407 39.250 1.00 9.53 172 TYR A O 1
ATOM 2702 N N . GLU A 1 159 ? 16.898 12.359 39.222 1.00 11.06 173 GLU A N 1
ATOM 2703 C CA . GLU A 1 159 ? 16.432 11.651 40.411 1.00 9.41 173 GLU A CA 1
ATOM 2704 C C . GLU A 1 159 ? 16.056 10.208 40.122 1.00 8.75 173 GLU A C 1
ATOM 2705 O O . GLU A 1 159 ? 15.799 9.443 41.062 1.00 13.40 173 GLU A O 1
ATOM 2717 N N . GLU A 1 160 ? 16.050 9.822 38.846 1.00 9.91 174 GLU A N 1
ATOM 2718 C CA . GLU A 1 160 ? 15.668 8.483 38.382 1.00 11.09 174 GLU A CA 1
ATOM 2719 C C . GLU A 1 160 ? 14.264 8.094 38.847 1.00 13.02 174 GLU A C 1
ATOM 2720 O O . GLU A 1 160 ? 14.002 6.966 39.276 1.00 15.67 174 GLU A O 1
ATOM 2732 N N . LYS A 1 161 ? 13.330 9.040 38.714 1.00 11.34 175 LYS A N 1
ATOM 2733 C CA . LYS A 1 161 ? 11.950 8.841 39.133 1.00 12.05 175 LYS A CA 1
ATOM 2734 C C . LYS A 1 161 ? 11.102 8.074 38.132 1.00 17.85 175 LYS A C 1
ATOM 2735 O O . LYS A 1 161 ? 10.055 7.516 38.515 1.00 14.83 175 LYS A O 1
ATOM 2754 N N . PHE A 1 162 ? 11.496 8.053 36.862 1.00 14.94 176 PHE A N 1
ATOM 2755 C CA . PHE A 1 162 ? 10.742 7.322 35.861 1.00 13.66 176 PHE A CA 1
ATOM 2756 C C . PHE A 1 162 ? 10.961 5.824 36.038 1.00 15.64 176 PHE A C 1
ATOM 2757 O O . PHE A 1 162 ? 12.003 5.386 36.524 1.00 16.54 176 PHE A O 1
ATOM 2808 N N . LEU A 1 164 ? 12.246 3.160 34.699 1.00 15.51 178 LEU A N 1
ATOM 2809 C CA . LEU A 1 164 ? 13.210 2.667 33.734 1.00 13.82 178 LEU A CA 1
ATOM 2810 C C . LEU A 1 164 ? 14.217 1.828 34.502 1.00 12.70 178 LEU A C 1
ATOM 2811 O O . LEU A 1 164 ? 14.386 1.999 35.704 1.00 18.72 178 LEU A O 1
ATOM 2828 N N . SER A 1 165 ? 14.942 0.978 33.784 1.00 14.14 179 SER A N 1
ATOM 2829 C CA . SER A 1 165 ? 15.915 0.119 34.435 1.00 18.71 179 SER A CA 1
ATOM 2830 C C . SER A 1 165 ? 17.192 0.872 34.824 1.00 15.72 179 SER A C 1
ATOM 2831 O O . SER A 1 165 ? 17.531 1.928 34.283 1.00 14.16 179 SER A O 1
ATOM 2839 N N . GLU A 1 166 ? 17.920 0.299 35.784 1.00 16.92 180 GLU A N 1
ATOM 2840 C CA . GLU A 1 166 ? 19.172 0.906 36.228 1.00 16.34 180 GLU A CA 1
ATOM 2841 C C . GLU A 1 166 ? 20.156 1.071 35.076 1.00 19.37 180 GLU A C 1
ATOM 2842 O O . GLU A 1 166 ? 20.867 2.080 34.994 1.00 18.97 180 GLU A O 1
ATOM 2854 N N . LYS A 1 167 ? 20.210 0.088 34.183 1.00 15.11 181 LYS A N 1
ATOM 2855 C CA . LYS A 1 167 ? 21.131 0.138 33.046 1.00 18.25 181 LYS A CA 1
ATOM 2856 C C . LYS A 1 167 ? 20.769 1.261 32.091 1.00 12.94 181 LYS A C 1
ATOM 2857 O O . LYS A 1 167 ? 21.645 1.954 31.574 1.00 12.59 181 LYS A O 1
ATOM 2876 N N . THR A 1 168 ? 19.482 1.464 31.837 1.00 15.79 182 THR A N 1
ATOM 2877 C CA . THR A 1 168 ? 19.061 2.560 30.975 1.00 12.66 182 THR A CA 1
ATOM 2878 C C . THR A 1 168 ? 19.524 3.902 31.509 1.00 9.92 182 THR A C 1
ATOM 2879 O O . THR A 1 168 ? 20.083 4.729 30.777 1.00 13.31 182 THR A O 1
ATOM 2890 N N . TYR A 1 169 ? 19.254 4.154 32.790 1.00 12.08 183 TYR A N 1
ATOM 2891 C CA . TYR A 1 169 ? 19.710 5.400 33.392 1.00 9.62 183 TYR A CA 1
ATOM 2892 C C . TYR A 1 169 ? 21.233 5.524 33.359 1.00 14.19 183 TYR A C 1
ATOM 2893 O O . TYR A 1 169 ? 21.770 6.609 33.080 1.00 13.08 183 TYR A O 1
ATOM 2911 N N . LYS A 1 170 ? 21.950 4.448 33.683 1.00 14.43 184 LYS A N 1
ATOM 2912 C CA . LYS A 1 170 ? 23.403 4.535 33.784 1.00 10.34 184 LYS A CA 1
ATOM 2913 C C . LYS A 1 170 ? 24.026 4.876 32.429 1.00 9.58 184 LYS A C 1
ATOM 2914 O O . LYS A 1 170 ? 24.913 5.739 32.337 1.00 12.86 184 LYS A O 1
ATOM 2933 N N . ILE A 1 171 ? 23.555 4.225 31.371 1.00 12.21 185 ILE A N 1
ATOM 2934 C CA . ILE A 1 171 ? 24.080 4.479 30.035 1.00 14.81 185 ILE A CA 1
ATOM 2935 C C . ILE A 1 171 ? 23.749 5.896 29.579 1.00 7.76 185 ILE A C 1
ATOM 2936 O O . ILE A 1 171 ? 24.611 6.609 29.060 1.00 10.00 185 ILE A O 1
ATOM 2952 N N . VAL A 1 172 ? 22.496 6.337 29.748 1.00 9.40 186 VAL A N 1
ATOM 2953 C CA . VAL A 1 172 ? 22.144 7.650 29.219 1.00 9.10 186 VAL A CA 1
ATOM 2954 C C . VAL A 1 172 ? 22.856 8.755 29.992 1.00 9.21 186 VAL A C 1
ATOM 2955 O O . VAL A 1 172 ? 23.379 9.698 29.394 1.00 9.34 186 VAL A O 1
ATOM 2968 N N . LYS A 1 173 ? 22.947 8.643 31.325 1.00 9.45 187 LYS A N 1
ATOM 2969 C CA . LYS A 1 173 ? 23.685 9.669 32.068 1.00 10.33 187 LYS A CA 1
ATOM 2970 C C . LYS A 1 173 ? 25.133 9.763 31.612 1.00 9.95 187 LYS A C 1
ATOM 2971 O O . LYS A 1 173 ? 25.724 10.856 31.621 1.00 9.10 187 LYS A O 1
ATOM 2990 N N . ASP A 1 174 ? 25.720 8.647 31.170 1.00 11.08 188 ASP A N 1
ATOM 2991 C CA . ASP A 1 174 ? 27.105 8.679 30.718 1.00 12.64 188 ASP A CA 1
ATOM 2992 C C . ASP A 1 174 ? 27.211 9.288 29.320 1.00 10.22 188 ASP A C 1
ATOM 2993 O O . ASP A 1 174 ? 28.042 10.176 29.081 1.00 11.46 188 ASP A O 1
ATOM 3002 N N . ILE A 1 175 ? 26.371 8.850 28.378 1.00 11.50 189 ILE A N 1
ATOM 3003 C CA . ILE A 1 175 ? 26.535 9.378 27.026 1.00 11.39 189 ILE A CA 1
ATOM 3004 C C . ILE A 1 175 ? 26.191 10.859 26.967 1.00 12.40 189 ILE A C 1
ATOM 3005 O O . ILE A 1 175 ? 26.653 11.565 26.057 1.00 12.08 189 ILE A O 1
ATOM 3038 N N . ILE A 1 177 ? 27.276 13.171 28.870 1.00 10.52 191 ILE A N 1
ATOM 3039 C CA . ILE A 1 177 ? 28.40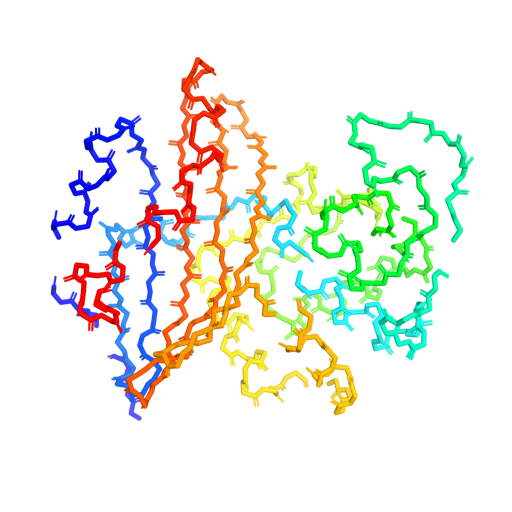2 14.009 29.284 1.00 11.20 191 ILE A CA 1
ATOM 3040 C C . ILE A 1 177 ? 29.104 14.525 28.039 1.00 13.25 191 ILE A C 1
ATOM 3041 O O . ILE A 1 177 ? 29.720 13.754 27.301 1.00 16.79 191 ILE A O 1
ATOM 3057 N N . ASN A 1 178 ? 29.107 15.822 27.851 1.00 15.97 192 ASN A N 1
ATOM 3058 C CA . ASN A 1 178 ? 29.887 16.300 26.737 1.00 21.12 192 ASN A CA 1
ATOM 3059 C C . ASN A 1 178 ? 31.005 17.251 27.122 1.00 11.53 192 ASN A C 1
ATOM 3060 O O . ASN A 1 178 ? 31.740 17.668 26.241 1.00 12.71 192 ASN A O 1
ATOM 3071 N N . GLU A 1 179 ? 31.159 17.596 28.391 1.00 11.56 193 GLU A N 1
ATOM 3072 C CA . GLU A 1 179 ? 32.360 18.299 28.821 1.00 10.76 193 GLU A CA 1
ATOM 3073 C C . GLU A 1 179 ? 32.553 17.954 30.283 1.00 13.54 193 GLU A C 1
ATOM 3074 O O . GLU A 1 179 ? 31.595 18.028 31.056 1.00 14.86 193 GLU A O 1
ATOM 3086 N N . LYS A 1 180 ? 33.770 17.579 30.645 1.00 12.28 194 LYS A N 1
ATOM 3087 C CA . LYS A 1 180 ? 34.137 17.285 32.023 1.00 10.23 194 LYS A CA 1
ATOM 3088 C C . LYS A 1 180 ? 35.478 17.926 32.354 1.00 11.29 194 LYS A C 1
ATOM 3089 O O . LYS A 1 180 ? 36.459 17.746 31.627 1.00 12.20 194 LYS A O 1
ATOM 3108 N N . THR A 1 181 ? 35.525 18.636 33.462 1.00 11.33 195 THR A N 1
ATOM 3109 C CA . THR A 1 181 ? 36.750 19.204 34.005 1.00 10.41 195 THR A CA 1
ATOM 3110 C C . THR A 1 181 ? 36.763 18.890 35.486 1.00 11.46 195 THR A C 1
ATOM 3111 O O . THR A 1 181 ? 35.756 18.451 36.053 1.00 10.87 195 THR A O 1
ATOM 3122 N N . PRO A 1 182 ? 37.867 19.186 36.177 1.00 10.97 196 PRO A N 1
ATOM 3123 C CA . PRO A 1 182 ? 37.834 19.009 37.632 1.00 9.48 196 PRO A CA 1
ATOM 3124 C C . PRO A 1 182 ? 36.802 19.887 38.339 1.00 13.33 196 PRO A C 1
ATOM 3125 O O . PRO A 1 182 ? 36.414 19.575 39.480 1.00 13.75 196 PRO A O 1
ATOM 3136 N N . GLU A 1 183 ? 36.344 20.955 37.699 1.00 12.19 197 GLU A N 1
ATOM 3137 C CA . GLU A 1 183 ? 35.358 21.867 38.278 1.00 16.29 197 GLU A CA 1
ATOM 3138 C C . GLU A 1 183 ? 33.919 21.388 38.094 1.00 11.82 197 GLU A C 1
ATOM 3139 O O . GLU A 1 183 ? 33.068 21.602 38.974 1.00 12.97 197 GLU A O 1
ATOM 3151 N N . TYR A 1 184 ? 33.593 20.803 36.943 1.00 12.43 198 TYR A N 1
ATOM 3152 C CA . TYR A 1 184 ? 32.195 20.536 36.633 1.00 10.46 198 TYR A CA 1
ATOM 3153 C C . TYR A 1 184 ? 32.090 19.398 35.638 1.00 9.02 198 TYR A C 1
ATOM 3154 O O . TYR A 1 184 ? 33.015 19.136 34.876 1.00 10.81 198 TYR A O 1
ATOM 3172 N N . THR A 1 185 ? 30.912 18.769 35.636 1.00 11.30 199 THR A N 1
ATOM 3173 C CA . THR A 1 185 ? 30.519 17.788 34.635 1.00 8.61 199 THR A CA 1
ATOM 3174 C C . THR A 1 185 ? 29.264 18.334 33.978 1.00 9.08 199 THR A C 1
ATOM 3175 O O . THR A 1 185 ? 28.243 18.533 34.653 1.00 10.40 199 THR A O 1
ATOM 3186 N N . LEU A 1 186 ? 29.358 18.591 32.684 1.00 9.42 200 LEU A N 1
ATOM 3187 C CA . LEU A 1 186 ? 28.288 19.180 31.911 1.00 10.32 200 LEU A CA 1
ATOM 3188 C C . LEU A 1 186 ? 27.617 18.133 31.035 1.00 7.56 200 LEU A C 1
ATOM 3189 O O . LEU A 1 186 ? 28.280 17.424 30.274 1.00 10.59 200 LEU A O 1
ATOM 3205 N N . ARG A 1 187 ? 26.293 18.050 31.134 1.00 10.79 201 ARG A N 1
ATOM 3206 C CA . ARG A 1 187 ? 25.467 17.265 30.226 1.00 10.04 201 ARG A CA 1
ATOM 3207 C C . ARG A 1 187 ? 24.546 18.243 29.503 1.00 9.12 201 ARG A C 1
ATOM 3208 O O . ARG A 1 187 ? 23.703 18.880 30.127 1.00 12.72 201 ARG A O 1
ATOM 3229 N N . GLY A 1 188 ? 24.742 18.432 28.203 1.00 25.27 202 GLY A N 1
ATOM 3230 C CA . GLY A 1 188 ? 23.910 19.378 27.484 1.00 31.45 202 GLY A CA 1
ATOM 3231 C C . GLY A 1 188 ? 23.689 18.910 26.065 1.00 21.43 202 GLY A C 1
ATOM 3232 O O . GLY A 1 188 ? 24.590 18.296 25.481 1.00 16.61 202 GLY A O 1
ATOM 3236 N N . LYS A 1 189 ? 22.501 19.152 25.519 1.00 14.60 203 LYS A N 1
ATOM 3237 C CA . LYS A 1 189 ? 22.150 18.710 24.166 1.00 11.32 203 LYS A CA 1
ATOM 3238 C C . LYS A 1 189 ? 21.516 19.883 23.439 1.00 10.16 203 LYS A C 1
ATOM 3239 O O . LYS A 1 189 ? 20.641 20.576 23.982 1.00 9.80 203 LYS A O 1
ATOM 3258 N N . THR A 1 190 ? 21.975 20.111 22.211 1.00 7.91 204 THR A N 1
ATOM 3259 C CA . THR A 1 190 ? 21.420 21.099 21.328 1.00 10.17 204 THR A CA 1
ATOM 3260 C C . THR A 1 190 ? 20.252 20.568 20.508 1.00 11.19 204 THR A C 1
ATOM 3261 O O . THR A 1 190 ? 20.123 19.372 20.223 1.00 10.70 204 THR A O 1
ATOM 3272 N N . GLY A 1 191 ? 19.391 21.475 20.122 1.00 10.32 205 GLY A N 1
ATOM 3273 C CA . GLY A 1 191 ? 18.403 21.170 19.109 1.00 11.46 205 GLY A CA 1
ATOM 3274 C C . GLY A 1 191 ? 18.038 22.455 18.400 1.00 14.56 205 GLY A C 1
ATOM 3275 O O . GLY A 1 191 ? 18.134 23.543 18.972 1.00 15.55 205 GLY A O 1
ATOM 3279 N N . TRP A 1 192 ? 17.646 22.338 17.145 1.00 10.34 206 TRP A N 1
ATOM 3280 C CA . TRP A 1 192 ? 17.084 23.536 16.535 1.00 11.53 206 TRP A CA 1
ATOM 3281 C C . TRP A 1 192 ? 16.120 23.221 15.415 1.00 7.67 206 TRP A C 1
ATOM 3282 O O . TRP A 1 192 ? 16.161 22.161 14.788 1.00 10.80 206 TRP A O 1
ATOM 3303 N N . GLY A 1 193 ? 15.216 24.169 15.197 1.00 12.54 207 GLY A N 1
ATOM 3304 C CA . GLY A 1 193 ? 14.268 24.104 14.121 1.00 14.79 207 GLY A CA 1
ATOM 3305 C C . GLY A 1 193 ? 13.638 25.461 13.904 1.00 12.94 207 GLY A C 1
ATOM 3306 O O . GLY A 1 193 ? 14.122 26.480 14.400 1.00 17.29 207 GLY A O 1
ATOM 3310 N N . ARG A 1 194 ? 12.557 25.472 13.139 1.00 13.35 208 ARG A N 1
ATOM 3311 C CA . ARG A 1 194 ? 11.908 26.728 12.784 1.00 12.47 208 ARG A CA 1
ATOM 3312 C C . ARG A 1 194 ? 10.401 26.584 12.897 1.00 12.47 208 ARG A C 1
ATOM 3313 O O . ARG A 1 194 ? 9.842 25.575 12.467 1.00 14.07 208 ARG A O 1
ATOM 3334 N N . GLU A 1 195 ? 9.756 27.565 13.539 1.00 13.11 209 GLU A N 1
ATOM 3335 C CA . GLU A 1 195 ? 8.298 27.684 13.582 1.00 9.83 209 GLU A CA 1
ATOM 3336 C C . GLU A 1 195 ? 7.923 29.023 12.956 1.00 12.82 209 GLU A C 1
ATOM 3337 O O . GLU A 1 195 ? 8.219 30.086 13.517 1.00 13.84 209 GLU A O 1
ATOM 3349 N N . GLY A 1 196 ? 7.254 28.970 11.813 1.00 10.83 210 GLY A N 1
ATOM 3350 C CA . GLY A 1 196 ? 6.926 30.217 11.119 1.00 15.31 210 GLY A CA 1
ATOM 3351 C C . GLY A 1 196 ? 8.189 30.927 10.679 1.00 12.19 210 GLY A C 1
ATOM 3352 O O . GLY A 1 196 ? 9.021 30.369 9.971 1.00 15.06 210 GLY A O 1
ATOM 3356 N N . ALA A 1 197 ? 8.364 32.184 11.118 1.00 14.77 211 ALA A N 1
ATOM 3357 C CA . ALA A 1 197 ? 9.522 32.982 10.757 1.00 15.44 211 ALA A CA 1
ATOM 3358 C C . ALA A 1 197 ? 10.589 32.968 11.827 1.00 15.19 211 ALA A C 1
ATOM 3359 O O . ALA A 1 197 ? 11.587 33.688 11.698 1.00 19.96 211 ALA A O 1
ATOM 3366 N N . GLU A 1 198 ? 10.392 32.193 12.889 1.00 15.74 212 GLU A N 1
ATOM 3367 C CA . GLU A 1 198 ? 11.272 32.203 14.042 1.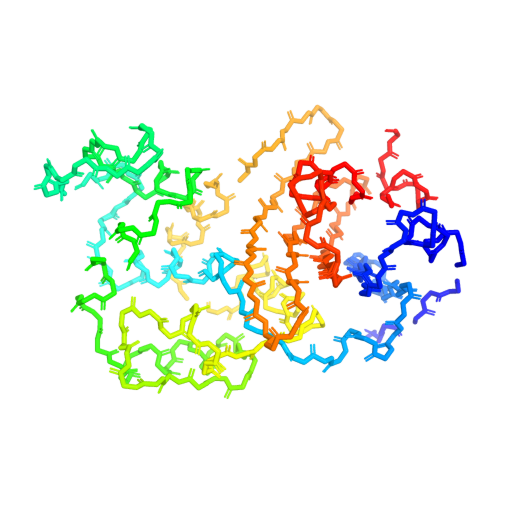00 12.49 212 GLU A CA 1
ATOM 3368 C C . GLU A 1 198 ? 12.115 30.934 14.083 1.00 16.70 212 GLU A C 1
ATOM 3369 O O . GLU A 1 198 ? 11.577 29.825 14.178 1.00 15.26 212 GLU A O 1
ATOM 3381 N N . ASN A 1 199 ? 13.434 31.104 14.029 1.00 14.52 213 ASN A N 1
ATOM 3382 C CA . ASN A 1 199 ? 14.354 30.003 14.292 1.00 14.26 213 ASN A CA 1
ATOM 3383 C C . ASN A 1 199 ? 14.457 29.777 15.797 1.00 12.87 213 ASN A C 1
ATOM 3384 O O . ASN A 1 199 ? 14.581 30.727 16.567 1.00 13.95 213 ASN A O 1
ATOM 3395 N N . ILE A 1 200 ? 14.414 28.509 16.194 1.00 11.50 214 ILE A N 1
ATOM 3396 C CA . ILE A 1 200 ? 14.376 28.078 17.581 1.00 13.02 214 ILE A CA 1
ATOM 3397 C C . ILE A 1 200 ? 15.664 27.293 17.848 1.00 13.33 214 ILE A C 1
ATOM 3398 O O . ILE A 1 200 ? 15.904 26.263 17.215 1.00 16.66 214 ILE A O 1
ATOM 3414 N N . ILE A 1 201 ? 16.475 27.769 18.790 1.00 12.50 215 ILE A N 1
ATOM 3415 C CA . ILE A 1 201 ? 17.755 27.149 19.088 1.00 11.39 215 ILE A CA 1
ATOM 3416 C C . ILE A 1 201 ? 17.793 26.831 20.578 1.00 9.42 215 ILE A C 1
ATOM 3417 O O . ILE A 1 201 ? 17.844 27.742 21.414 1.00 10.12 215 ILE A O 1
ATOM 3433 N N . TRP A 1 202 ? 17.803 25.537 20.898 1.00 8.27 216 TRP A N 1
ATOM 3434 C CA . TRP A 1 202 ? 17.862 25.031 22.251 1.00 8.76 216 TRP A CA 1
ATOM 3435 C C . TRP A 1 202 ? 19.276 24.610 22.657 1.00 9.15 216 TRP A C 1
ATOM 3436 O O . TRP A 1 202 ? 20.047 24.081 21.868 1.00 10.68 216 TRP A O 1
ATOM 3457 N N . TYR A 1 203 ? 19.534 24.735 23.954 1.00 9.41 217 TYR A N 1
ATOM 3458 C CA . TYR A 1 203 ? 20.585 23.984 24.636 1.00 9.68 217 TYR A CA 1
ATOM 3459 C C . TYR A 1 203 ? 20.032 23.658 26.026 1.00 11.37 217 TYR A C 1
ATOM 3460 O O . TYR A 1 203 ? 19.735 24.569 26.818 1.00 8.41 217 TYR A O 1
ATOM 3478 N N . VAL A 1 204 ? 19.858 22.359 26.314 1.00 9.30 218 VAL A N 1
ATOM 3479 C CA . VAL A 1 204 ? 19.227 21.938 27.566 1.00 8.76 218 VAL A CA 1
ATOM 3480 C C . VAL A 1 204 ? 20.087 20.860 28.205 1.00 8.18 218 VAL A C 1
ATOM 3481 O O . VAL A 1 204 ? 20.876 20.189 27.536 1.00 7.36 218 VAL A O 1
ATOM 3494 N N . GLY A 1 205 ? 19.953 20.713 29.524 1.00 9.02 219 GLY A N 1
ATOM 3495 C CA . GLY A 1 205 ? 20.723 19.708 30.232 1.00 9.72 219 GLY A CA 1
ATOM 3496 C C . GLY A 1 205 ? 20.865 20.063 31.700 1.00 7.74 219 GLY A C 1
ATOM 3497 O O . GLY A 1 205 ? 19.998 20.710 32.283 1.00 9.42 219 GLY A O 1
ATOM 3501 N N . TYR A 1 206 ? 21.976 19.618 32.280 1.00 7.40 220 TYR A N 1
ATOM 3502 C CA . TYR A 1 206 ? 22.287 19.974 33.652 1.00 7.71 220 TYR A CA 1
ATOM 3503 C C . TYR A 1 206 ? 23.790 19.906 33.841 1.00 9.24 220 TYR A C 1
ATOM 3504 O O . TYR A 1 206 ? 24.497 19.168 33.150 1.00 8.30 220 TYR A O 1
ATOM 3522 N N . ILE A 1 207 ? 24.265 20.696 34.790 1.00 9.69 221 ILE A N 1
ATOM 3523 C CA . ILE A 1 207 ? 25.676 20.798 35.107 1.00 7.49 221 ILE A CA 1
ATOM 3524 C C . ILE A 1 207 ? 25.845 20.499 36.586 1.00 11.46 221 ILE A C 1
ATOM 3525 O O . ILE A 1 207 ? 25.143 21.071 37.428 1.00 11.81 221 ILE A O 1
ATOM 3541 N N . GLU A 1 208 ? 26.769 19.589 36.886 1.00 8.48 222 GLU A N 1
ATOM 3542 C CA . GLU A 1 208 ? 27.170 19.248 38.251 1.00 9.32 222 GLU A CA 1
ATOM 3543 C C . GLU A 1 208 ? 28.357 20.127 38.620 1.00 9.47 222 GLU A C 1
ATOM 3544 O O . GLU A 1 208 ? 29.423 20.039 37.997 1.00 10.52 222 GLU A O 1
ATOM 3556 N N . ALA A 1 209 ? 28.181 20.959 39.649 1.00 9.26 223 ALA A N 1
ATOM 3557 C CA . ALA A 1 209 ? 29.187 21.938 40.034 1.00 10.93 223 ALA A CA 1
ATOM 3558 C C . ALA A 1 209 ? 28.875 22.409 41.443 1.00 13.96 223 ALA A C 1
ATOM 3559 O O . ALA A 1 209 ? 27.708 22.468 41.837 1.00 11.70 223 ALA A O 1
ATOM 3566 N N . LYS A 1 210 ? 29.923 22.770 42.183 1.00 13.02 224 LYS A N 1
ATOM 3567 C CA . LYS A 1 210 ? 29.772 23.472 43.466 1.00 13.19 224 LYS A CA 1
ATOM 3568 C C . LYS A 1 210 ? 28.940 22.676 44.462 1.00 13.41 224 LYS A C 1
ATOM 3569 O O . LYS A 1 210 ? 28.083 23.234 45.160 1.00 14.42 224 LYS A O 1
ATOM 3588 N N . GLU A 1 211 ? 29.187 21.366 44.537 1.00 14.18 225 GLU A N 1
ATOM 3589 C CA . GLU A 1 211 ? 28.402 20.460 45.376 1.00 8.27 225 GLU A CA 1
ATOM 3590 C C . GLU A 1 211 ? 26.913 20.711 45.175 1.00 11.49 225 GLU A C 1
ATOM 3591 O O . GLU A 1 211 ? 26.137 20.813 46.120 1.00 15.96 225 GLU A O 1
ATOM 3603 N N . ASN A 1 212 ? 26.518 20.777 43.910 1.00 8.18 226 ASN A N 1
ATOM 3604 C CA . ASN A 1 212 ? 25.150 21.109 43.551 1.00 12.24 226 ASN A CA 1
ATOM 3605 C C . ASN A 1 212 ? 24.905 20.594 42.148 1.00 11.27 226 ASN A C 1
ATOM 3606 O O . ASN A 1 212 ? 25.806 20.046 41.492 1.00 11.27 226 ASN A O 1
ATOM 3617 N N . VAL A 1 213 ? 23.677 20.791 41.682 1.00 8.42 227 VAL A N 1
ATOM 3618 C CA . VAL A 1 213 ? 23.287 20.515 40.303 1.00 8.02 227 VAL A CA 1
ATOM 3619 C C . VAL A 1 213 ? 22.453 21.695 39.820 1.00 10.97 227 VAL A C 1
ATOM 3620 O O . VAL A 1 213 ? 21.521 22.126 40.503 1.00 9.68 227 VAL A O 1
ATOM 3633 N N . TYR A 1 214 ? 22.752 22.178 38.622 1.00 8.25 228 TYR A N 1
ATOM 3634 C CA . TYR A 1 214 ? 22.003 23.262 37.995 1.00 7.59 228 TYR A CA 1
ATOM 3635 C C . TYR A 1 214 ? 21.414 22.738 36.687 1.00 9.16 228 TYR A C 1
ATOM 3636 O O . TYR A 1 214 ? 22.143 22.455 35.729 1.00 10.21 228 TYR A O 1
ATOM 3654 N N . PHE A 1 215 ? 20.084 22.620 36.659 1.00 9.80 229 PHE A N 1
ATOM 3655 C CA . PHE A 1 215 ? 19.368 22.258 35.441 1.00 8.26 229 PHE A CA 1
ATOM 3656 C C . PHE A 1 215 ? 19.134 23.495 34.602 1.00 10.86 229 PHE A C 1
ATOM 3657 O O . PHE A 1 215 ? 18.906 24.579 35.138 1.00 10.89 229 PHE A O 1
ATOM 3674 N N . PHE A 1 216 ? 19.216 23.348 33.269 1.00 10.39 230 PHE A N 1
ATOM 3675 C CA . PHE A 1 216 ? 19.107 24.530 32.425 1.00 11.56 230 PHE A CA 1
ATOM 3676 C C . PHE A 1 216 ? 18.364 24.254 31.129 1.00 9.24 230 PHE A C 1
ATOM 3677 O O . PHE A 1 216 ? 18.377 23.152 30.595 1.00 8.78 230 PHE A O 1
ATOM 3694 N N . ALA A 1 217 ? 17.703 25.285 30.636 1.00 8.13 231 ALA A N 1
ATOM 3695 C CA . ALA A 1 217 ? 17.093 25.235 29.317 1.00 7.51 231 ALA A CA 1
ATOM 3696 C C . ALA A 1 217 ? 17.258 26.623 28.718 1.00 7.71 231 ALA A C 1
ATOM 3697 O O . ALA A 1 217 ? 16.658 27.585 29.187 1.00 9.21 231 ALA A O 1
ATOM 3704 N N . VAL A 1 218 ? 18.140 26.712 27.741 1.00 9.01 232 VAL A N 1
ATOM 3705 C CA . VAL A 1 218 ? 18.370 27.919 26.974 1.00 10.29 232 VAL A CA 1
ATOM 3706 C C . VAL A 1 218 ? 17.611 27.754 25.671 1.00 8.32 232 VAL A C 1
ATOM 3707 O O . VAL A 1 218 ? 17.672 26.696 25.032 1.00 11.91 232 VAL A O 1
ATOM 3720 N N . ARG A 1 219 ? 16.854 28.766 25.291 1.00 11.08 233 ARG A N 1
ATOM 3721 C CA . ARG A 1 219 ? 16.123 28.683 24.037 1.00 11.67 233 ARG A CA 1
ATOM 3722 C C . ARG A 1 219 ? 16.152 30.047 23.378 1.00 13.81 233 ARG A C 1
ATOM 3723 O O . ARG A 1 219 ? 15.477 30.990 23.821 1.00 14.62 233 ARG A O 1
ATOM 3744 N N . ILE A 1 220 ? 16.897 30.114 22.297 1.00 14.70 234 ILE A N 1
ATOM 3745 C CA . ILE A 1 220 ? 17.105 31.322 21.529 1.00 9.93 234 ILE A CA 1
ATOM 3746 C C . ILE A 1 220 ? 16.051 31.389 20.447 1.00 11.57 234 ILE A C 1
ATOM 3747 O O . ILE A 1 220 ? 15.781 30.388 19.764 1.00 13.95 234 ILE A O 1
ATOM 3763 N N . ILE A 1 221 ? 15.450 32.563 20.296 1.00 13.49 235 ILE A N 1
ATOM 3764 C CA . ILE A 1 221 ? 14.554 32.855 19.191 1.00 13.38 235 ILE A CA 1
ATOM 3765 C C . ILE A 1 221 ? 15.274 33.850 18.299 1.00 17.71 235 ILE A C 1
ATOM 3766 O O . ILE A 1 221 ? 15.749 34.884 18.773 1.00 16.44 235 ILE A O 1
ATOM 3782 N N . ASN A 1 222 ? 15.380 33.525 17.026 1.00 17.59 236 ASN A N 1
ATOM 3783 C CA . ASN A 1 222 ? 16.129 34.346 16.098 1.00 17.27 236 ASN A CA 1
ATOM 3784 C C . ASN A 1 222 ? 15.330 34.461 14.819 1.00 18.41 236 ASN A C 1
ATOM 3785 O O . ASN A 1 222 ? 14.988 33.445 14.210 1.00 16.80 236 ASN A O 1
ATOM 3796 N N . ALA A 1 223 ? 15.051 35.697 14.415 1.00 27.73 237 ALA A N 1
ATOM 3797 C CA . ALA A 1 223 ? 14.419 35.968 13.136 1.00 32.28 237 ALA A CA 1
ATOM 3798 C C . ALA A 1 223 ? 15.421 36.205 12.011 1.00 23.98 237 ALA A C 1
ATOM 3799 O O . ALA A 1 223 ? 15.030 36.159 10.839 1.00 28.72 237 ALA A O 1
ATOM 3806 N N . SER A 1 224 ? 16.695 36.442 12.329 1.00 21.83 238 SER A N 1
ATOM 3807 C CA . SER A 1 224 ? 17.678 36.814 11.315 1.00 23.87 238 SER A CA 1
ATOM 3808 C C . SER A 1 224 ? 18.311 35.580 10.675 1.00 17.16 238 SER A C 1
ATOM 3809 O O . SER A 1 224 ? 19.090 34.858 11.304 1.00 20.63 238 SER A O 1
ATOM 3817 N N . GLU A 1 225 ? 18.017 35.388 9.396 1.00 21.43 239 GLU A N 1
ATOM 3818 C CA . GLU A 1 225 ? 18.691 34.378 8.599 1.00 20.60 239 GLU A CA 1
ATOM 3819 C C . GLU A 1 225 ? 20.209 34.527 8.647 1.00 20.85 239 GLU A C 1
ATOM 3820 O O . GLU A 1 225 ? 20.942 33.547 8.840 1.00 20.15 239 GLU A O 1
ATOM 3832 N N . GLU A 1 226 ? 20.710 35.753 8.461 1.00 18.43 240 GLU A N 1
ATOM 3833 C CA . GLU A 1 226 ? 22.153 35.940 8.369 1.00 27.59 240 GLU A CA 1
ATOM 3834 C C . GLU A 1 226 ? 22.871 35.580 9.664 1.00 22.92 240 GLU A C 1
ATOM 3835 O O . GLU A 1 226 ? 24.045 35.193 9.624 1.00 20.67 240 GLU A O 1
ATOM 3847 N N . ARG A 1 227 ? 22.199 35.690 10.813 1.00 16.09 241 ARG A N 1
ATOM 3848 C CA . ARG A 1 227 ? 22.841 35.481 12.106 1.00 18.09 241 ARG A CA 1
ATOM 3849 C C . ARG A 1 227 ? 22.665 34.073 12.664 1.00 16.80 241 ARG A C 1
ATOM 3850 O O . ARG A 1 227 ? 23.262 33.746 13.697 1.00 14.94 241 ARG A O 1
ATOM 3871 N N . ASN A 1 228 ? 21.922 33.207 11.983 1.00 18.99 242 ASN A N 1
ATOM 3872 C CA . ASN A 1 228 ? 21.543 31.943 12.606 1.00 17.10 242 ASN A CA 1
ATOM 3873 C C . ASN A 1 228 ? 22.751 31.020 12.786 1.00 13.48 242 ASN A C 1
ATOM 3874 O O . ASN A 1 228 ? 22.872 30.352 13.816 1.00 16.54 242 ASN A O 1
ATOM 3885 N N . SER A 1 229 ? 23.644 30.958 11.806 1.00 14.54 243 SER A N 1
ATOM 3886 C CA . SER A 1 229 ? 24.767 30.034 11.918 1.00 14.73 243 SER A CA 1
ATOM 3887 C C . SER A 1 229 ? 25.674 30.412 13.076 1.00 19.07 243 SER A C 1
ATOM 3888 O O . SER A 1 229 ? 26.157 29.542 13.801 1.00 14.88 243 SER A O 1
ATOM 3896 N N . TYR A 1 230 ? 25.915 31.708 13.271 1.00 15.23 244 TYR A N 1
ATOM 3897 C CA . TYR A 1 230 ? 26.671 32.143 14.440 1.00 13.10 244 TYR A CA 1
ATOM 3898 C C . TYR A 1 230 ? 26.004 31.683 15.729 1.00 11.07 244 TYR A C 1
ATOM 3899 O O . TYR A 1 230 ? 26.663 31.174 16.651 1.00 12.71 244 TYR A O 1
ATOM 3917 N N . LEU A 1 231 ? 24.685 31.868 15.825 1.00 12.90 245 LEU A N 1
ATOM 3918 C CA . LEU A 1 231 ? 23.993 31.501 17.052 1.00 9.49 245 LEU A CA 1
ATOM 3919 C C . LEU A 1 231 ? 24.053 30.005 17.316 1.00 11.84 245 LEU A C 1
ATOM 3920 O O . LEU A 1 231 ? 24.129 29.586 18.483 1.00 12.20 245 LEU A O 1
ATOM 3936 N N . LEU A 1 232 ? 24.019 29.182 16.265 1.00 12.33 246 LEU A N 1
ATOM 3937 C CA . LEU A 1 232 ? 24.234 27.749 16.451 1.00 14.78 246 LEU A CA 1
ATOM 3938 C C . LEU A 1 232 ? 25.616 27.483 17.044 1.00 16.66 246 LEU A C 1
ATOM 3939 O O . LEU A 1 232 ? 25.777 26.571 17.858 1.00 15.85 246 LEU A O 1
ATOM 3955 N N . ASP A 1 233 ? 26.630 28.260 16.628 1.00 16.74 247 ASP A N 1
ATOM 3956 C CA . ASP A 1 233 ? 27.975 28.122 17.178 1.00 16.40 247 ASP A CA 1
ATOM 3957 C C . ASP A 1 233 ? 28.100 28.719 18.575 1.00 15.27 247 ASP A C 1
ATOM 3958 O O . ASP A 1 233 ? 29.029 28.347 19.309 1.00 18.89 247 ASP A O 1
ATOM 3967 N N . PHE A 1 234 ? 27.181 29.619 18.949 1.00 13.67 248 PHE A N 1
ATOM 3968 C CA . PHE A 1 234 ? 27.276 30.418 20.169 1.00 14.60 248 PHE A CA 1
ATOM 3969 C C . PHE A 1 234 ? 26.434 29.872 21.315 1.00 14.55 248 PHE A C 1
ATOM 3970 O O . PHE A 1 234 ? 26.681 30.239 22.465 1.00 14.07 248 PHE A O 1
ATOM 3987 N N . ARG A 1 235 ? 25.469 28.982 21.054 1.00 13.31 249 ARG A N 1
ATOM 3988 C CA . ARG A 1 235 ? 24.489 28.648 22.083 1.00 17.09 249 ARG A CA 1
ATOM 3989 C C . ARG A 1 235 ? 25.128 28.051 23.332 1.00 11.68 249 ARG A C 1
ATOM 3990 O O . ARG A 1 235 ? 24.692 28.344 24.452 1.00 11.32 249 ARG A O 1
ATOM 4011 N N . LYS A 1 236 ? 26.153 27.219 23.176 1.00 14.94 250 LYS A N 1
ATOM 4012 C CA . LYS A 1 236 ? 26.774 26.633 24.365 1.00 11.18 250 LYS A CA 1
ATOM 4013 C C . LYS A 1 236 ? 27.575 27.686 25.129 1.00 11.73 250 LYS A C 1
ATOM 4014 O O . LYS A 1 236 ? 27.470 27.785 26.360 1.00 12.01 250 LYS A O 1
ATOM 4033 N N . GLN A 1 237 ? 28.296 28.557 24.412 1.00 13.77 251 GLN A N 1
ATOM 4034 C CA . GLN A 1 237 ? 29.050 29.612 25.079 1.00 12.73 251 GLN A CA 1
ATOM 4035 C C . GLN A 1 237 ? 28.138 30.608 25.795 1.00 11.04 251 GLN A C 1
ATOM 4036 O O . GLN A 1 237 ? 28.469 31.071 26.889 1.00 12.60 251 GLN A O 1
ATOM 4050 N N . LEU A 1 238 ? 26.986 30.945 25.202 1.00 14.69 252 LEU A N 1
ATOM 4051 C CA . LEU A 1 238 ? 26.008 31.779 25.900 1.00 13.83 252 LEU A CA 1
ATOM 4052 C C . LEU A 1 238 ? 25.602 31.148 27.232 1.00 12.54 252 LEU A C 1
ATOM 4053 O O . LEU A 1 238 ? 25.491 31.837 28.255 1.00 12.74 252 LEU A O 1
ATOM 4069 N N . THR A 1 239 ? 25.341 29.842 27.219 1.00 11.81 253 THR A N 1
ATOM 4070 C CA . THR A 1 239 ? 24.990 29.128 28.440 1.00 8.36 253 THR A CA 1
ATOM 4071 C C . THR A 1 239 ? 26.113 29.235 29.471 1.00 10.84 253 THR A C 1
ATOM 4072 O O . THR A 1 239 ? 25.861 29.492 30.662 1.00 14.04 253 THR A O 1
ATOM 4117 N N . ALA A 1 242 ? 26.146 32.632 31.070 1.00 13.44 256 ALA A N 1
ATOM 4118 C CA . ALA A 1 242 ? 25.126 32.722 32.104 1.00 14.77 256 ALA A CA 1
ATOM 4119 C C . ALA A 1 242 ? 25.594 32.047 33.387 1.00 10.65 256 ALA A C 1
ATOM 4120 O O . ALA A 1 242 ? 25.419 32.606 34.477 1.00 13.35 256 ALA A O 1
ATOM 4127 N N . PHE A 1 243 ? 26.194 30.853 33.282 1.00 11.94 257 PHE A N 1
ATOM 4128 C CA . PHE A 1 243 ? 26.706 30.191 34.480 1.00 11.61 257 PHE A CA 1
ATOM 4129 C C . PHE A 1 243 ? 27.755 31.055 35.192 1.00 14.78 257 PHE A C 1
ATOM 4130 O O . PHE A 1 243 ? 27.734 31.184 36.425 1.00 12.23 257 PHE A O 1
ATOM 4147 N N . ARG A 1 244 ? 28.688 31.642 34.435 1.00 12.45 258 ARG A N 1
ATOM 4148 C CA . ARG A 1 244 ? 29.710 32.481 35.053 1.00 16.55 258 ARG A CA 1
ATOM 4149 C C . ARG A 1 244 ? 29.088 33.712 35.689 1.00 17.46 258 ARG A C 1
ATOM 4150 O O . ARG A 1 244 ? 29.500 34.130 36.770 1.00 16.05 2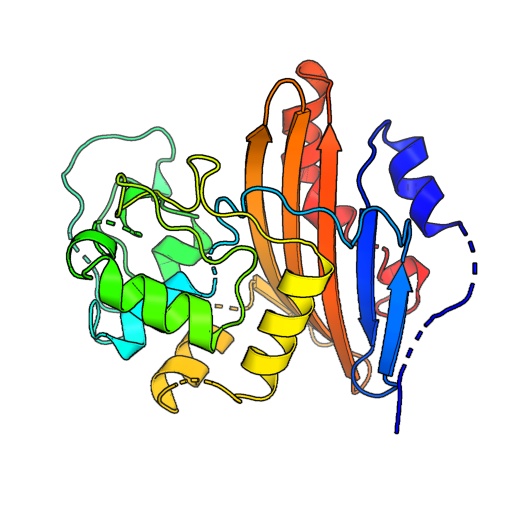58 ARG A O 1
ATOM 4171 N N . GLU A 1 245 ? 28.101 34.315 35.027 1.00 15.58 259 GLU A N 1
ATOM 4172 C CA . GLU A 1 245 ? 27.424 35.472 35.608 1.00 21.67 259 GLU A CA 1
ATOM 4173 C C . GLU A 1 245 ? 26.806 35.126 36.960 1.00 16.00 259 GLU A C 1
ATOM 4174 O O . GLU A 1 245 ? 26.852 35.934 37.901 1.00 19.23 259 GLU A O 1
ATOM 4186 N N . LEU A 1 246 ? 26.283 33.918 37.096 1.00 14.59 260 LEU A N 1
ATOM 4187 C CA . LEU A 1 246 ? 25.620 33.470 38.312 1.00 17.76 260 LEU A CA 1
ATOM 4188 C C . LEU A 1 246 ? 26.571 32.856 39.334 1.00 17.04 260 LEU A C 1
ATOM 4189 O O . LEU A 1 246 ? 26.104 32.413 40.389 1.00 17.56 260 LEU A O 1
ATOM 4205 N N . GLY A 1 247 ? 27.874 32.807 39.047 1.00 15.03 261 GLY A N 1
ATOM 4206 C CA . GLY A 1 247 ? 28.833 32.186 39.943 1.00 20.24 261 GLY A CA 1
ATOM 4207 C C . GLY A 1 247 ? 28.814 30.679 39.967 1.00 17.91 261 GLY A C 1
ATOM 4208 O O . GLY A 1 247 ? 29.409 30.087 40.867 1.00 19.10 261 GLY A O 1
ATOM 4212 N N . ILE A 1 248 ? 2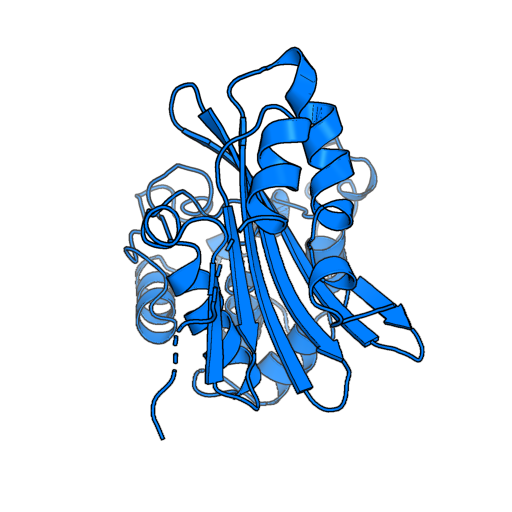8.126 30.039 39.019 1.00 13.31 262 ILE A N 1
ATOM 4213 C CA . ILE A 1 248 ? 28.037 28.587 38.987 1.00 13.72 262 ILE A CA 1
ATOM 4214 C C . ILE A 1 248 ? 29.377 27.965 38.593 1.00 16.29 262 ILE A C 1
ATOM 4215 O O . ILE A 1 248 ? 29.789 26.951 39.168 1.00 15.66 262 ILE A O 1
ATOM 4231 N N . ILE A 1 249 ? 30.070 28.545 37.604 1.00 11.99 263 ILE A N 1
ATOM 4232 C CA . ILE A 1 249 ? 31.441 28.171 37.284 1.00 13.95 263 ILE A CA 1
ATOM 4233 C C . ILE A 1 249 ? 32.288 29.436 37.203 1.00 16.35 263 ILE A C 1
ATOM 4234 O O . ILE A 1 249 ? 31.783 30.556 37.095 1.00 14.48 263 ILE A O 1
ATOM 4250 N N . ASN A 1 250 ? 33.596 29.235 37.218 1.00 20.66 264 ASN A N 1
ATOM 4251 C CA . ASN A 1 250 ? 34.525 30.358 37.084 1.00 34.91 264 ASN A CA 1
ATOM 4252 C C . ASN A 1 250 ? 34.753 30.697 35.615 1.00 35.90 264 ASN A C 1
ATOM 4253 O O . ASN A 1 250 ? 34.673 29.851 34.721 1.00 35.46 264 ASN A O 1
#

Foldseek 3Di:
DAAEDDAVLVVLQVVLVWDFWKWKAWFVRRYIYIPDVVQQADKWQQALVPLLLLLVCCQVPLDVAQPDWQAPQDDDDDNLLRGIHGNLSCQVVVNLVVLVSQVVPDQVRQLVSCVLLVQAPSFADPPSSQSSAPGRGIHGFVSLQVSQVCLVVVVGGDPRSSVRSVPSFDDDDPFKTWDWGWGWDDDDQWIKIWIWHWMGGDVTIMGMITIIIDNDPVCVVVCNVCVVVSVPCVVVVRDD

Nearest PDB structures (foldseek):
  6n1n-assembly1_A  TM=1.004E+00  e=1.709E-47  Sebaldella termitidis ATCC 33386
  6hb8-assembly1_D  TM=9.339E-01  e=7.692E-24  Klebsiella pneumoniae
  5odz-assembly1_B  TM=9.183E-01  e=1.752E-23  Enterobacter cloacae
  1e3u-assembly1_C  TM=8.991E-01  e=4.161E-21  Pseudomonas aeruginosa
  1xa1-assembly3_C  TM=8.704E-01  e=2.510E-17  Staphylococcus aureus

Sequence (240 aa):
SNAVSNVNLQKIFDENKITGSVTIYDYKNKIWIYSNEEDSSKIRRLPASTFIPNSLIFLEEEVVKKDENEAEWDGIKRYIENWNKDLNLREAYEYSSALWFYKGAGKIKSEKYKEYLKEFNYGNQIVSEKKNSFWIDRRSLKISPEEQIDFLINLYEEKFLSEKTYKIVKDIINEKTPEYTLRGKTGWGREGAENIIWYVGYIEAKENVYFFAVRIINASEERNSYLLDFRKQLTAFRELGIIN